Protein 3D0W (pdb70)

CATH classification: 1.10.760.20

Foldseek 3Di:
DPDDPVVVVVVVVVLVVLVVQQVVVQVVQVVVVHGDDSLVSVLVVLVVVDDDPDPVVVSNVQVVPDDPVRSSVVSVVSVCVSPDD/DDDDPVVVVVVVVVLVVLVVQLVVVQVVCVVVVHGDDSLVSVLVVLVVVDDDPDPVVVSVVVCVVDDPVRSSVVSVVSVVVSPDD/DDPVVVVVVVVVLVVLLVQQVVVQVVQVVVVHGDDSLVSQLVVLVVVPPDPDPVVVSVVQCVVDDPVRSSVVSVVVVVVSVDD/DDDPVVVVVVVVVLVVLVVQQVVVQVVQVVVVHGDDSLVSQLVVLVVVPDDPDPVVVSVVVCVVDDPVVSSVVSVVSVCVSVPD

Solvent-accessible surface area: 19466 Å² total

Sequence (337 aa):
GTIKEDILKDFEEFKGYLKKQVNRGKKLGLDDGKLVKSAAILGDYLAKHEEPQNGEELLQELWSVADEDEKEHLAQLLVKLVDKQGTIKEDILKDFEEFKGYLKKQVNRGKKLGLDDGKLVKSAAILGDYLAKHEEPQNGEELLQELWSVADEDEKEHLAQLLVKLVDKQIKEDILKDFEEFKGYLKKQVNRGKKLGLDDGKLVKSAAILGDYLAKHEEPQNGEELLQELWSVADEDEKEHLAQLLVKLVDKQTIKEDILKDFEEFKGYLKKQVNRGKKLGLDDGKLVKSAAILGDYLAKHEEPQNGEELLQELWSVADEDEKEHLAQLLVKLVDKQ

Radius of gyration: 25.04 Å; Cα contacts (8 Å, |Δi|>4): 317; chains: 4; bounding box: 60×40×91 Å

Organism: Bacillus subtilis (strain 168) (NCBI:txid224308)

Nearest PDB structures (foldseek):
  3d0w-assembly1_C  TM=9.989E-01  e=9.420E-12  Bacillus subtilis
  6hts-assembly1_L  TM=5.079E-01  e=2.199E+00  Homo sapiens
  3d0w-assembly1_C  TM=1.012E+00  e=3.242E-12  Bacillus subtilis
  3d0w-assembly1_C  TM=9.960E-01  e=1.953E-11  Bacillus subtilis
  6hts-assembly1_L  TM=5.107E-01  e=2.543E+00  Homo sapiens

Structure (mmCIF, N/CA/C/O backbone):
data_3D0W
#
_entry.id   3D0W
#
_cell.length_a   49.300
_cell.length_b   45.180
_cell.length_c   99.177
_cell.angle_alpha   90.00
_cell.angle_beta   98.27
_cell.angle_gamma   90.00
#
_symmetry.space_group_name_H-M   'P 1 21 1'
#
loop_
_entity.id
_entity.type
_entity.pdbx_description
1 polymer 'YflH protein'
2 water water
#
loop_
_atom_site.group_PDB
_atom_site.id
_atom_site.type_symbol
_atom_site.label_atom_id
_atom_site.label_alt_id
_atom_site.label_comp_id
_atom_site.label_asym_id
_atom_site.label_entity_id
_atom_site.label_seq_id
_atom_site.pdbx_PDB_ins_code
_atom_site.Cartn_x
_atom_site.Cartn_y
_atom_site.Cartn_z
_atom_site.occupancy
_atom_site.B_iso_or_equiv
_atom_site.auth_seq_id
_atom_site.auth_comp_id
_atom_site.auth_asym_id
_atom_site.auth_atom_id
_atom_site.pdbx_PDB_model_num
ATOM 1 N N . GLY A 1 19 ? 13.537 44.438 27.020 1.00 55.86 19 GLY A N 1
ATOM 2 C CA . GLY A 1 19 ? 13.564 44.581 25.535 1.00 55.17 19 GLY A CA 1
ATOM 3 C C . GLY A 1 19 ? 13.783 43.255 24.834 1.00 54.79 19 GLY A C 1
ATOM 4 O O . GLY A 1 19 ? 12.995 42.858 23.977 1.00 54.42 19 GLY A O 1
ATOM 5 N N . THR A 1 20 ? 14.857 42.564 25.202 1.00 54.15 20 THR A N 1
ATOM 6 C CA . THR A 1 20 ? 15.175 41.275 24.604 1.00 52.90 20 THR A CA 1
ATOM 7 C C . THR A 1 20 ? 14.127 40.207 24.932 1.00 51.20 20 THR A C 1
ATOM 8 O O . THR A 1 20 ? 13.804 39.373 24.085 1.00 51.12 20 THR A O 1
ATOM 12 N N . ILE A 1 21 ? 13.597 40.237 26.154 1.00 48.78 21 ILE A N 1
ATOM 13 C CA . ILE A 1 21 ? 12.595 39.259 26.580 1.00 46.70 21 ILE A CA 1
ATOM 14 C C . ILE A 1 21 ? 11.295 39.430 25.803 1.00 45.76 21 ILE A C 1
ATOM 15 O O . ILE A 1 21 ? 10.689 40.501 25.822 1.00 44.76 21 ILE A O 1
ATOM 20 N N . LYS A 1 22 ? 10.863 38.369 25.126 1.00 43.61 22 LYS A N 1
ATOM 21 C CA . LYS A 1 22 ? 9.634 38.430 24.348 1.00 43.66 22 LYS A CA 1
ATOM 22 C C . LYS A 1 22 ? 8.442 38.690 25.254 1.00 44.13 22 LYS A C 1
ATOM 23 O O . LYS A 1 22 ? 8.309 38.088 26.323 1.00 43.49 22 LYS A O 1
ATOM 29 N N . GLU A 1 23 ? 7.580 39.598 24.813 1.00 44.56 23 GLU A N 1
ATOM 30 C CA . GLU A 1 23 ? 6.400 39.999 25.566 1.00 45.62 23 GLU A CA 1
ATOM 31 C C . GLU A 1 23 ? 5.575 38.862 26.165 1.00 43.79 23 GLU A C 1
ATOM 32 O O . GLU A 1 23 ? 5.075 38.982 27.278 1.00 44.47 23 GLU A O 1
ATOM 38 N N . ASP A 1 24 ? 5.425 37.760 25.441 1.00 41.88 24 ASP A N 1
ATOM 39 C CA . ASP A 1 24 ? 4.644 36.646 25.959 1.00 41.43 24 ASP A CA 1
ATOM 40 C C . ASP A 1 24 ? 5.323 35.951 27.148 1.00 38.36 24 ASP A C 1
ATOM 41 O O . ASP A 1 24 ? 4.648 35.497 28.071 1.00 39.03 24 ASP A O 1
ATOM 46 N N . ILE A 1 25 ? 6.651 35.872 27.131 1.00 36.54 25 ILE A N 1
ATOM 47 C CA . ILE A 1 25 ? 7.373 35.231 28.231 1.00 35.03 25 ILE A CA 1
ATOM 48 C C . ILE A 1 25 ? 7.181 36.054 29.499 1.00 34.36 25 ILE A C 1
ATOM 49 O O . ILE A 1 25 ? 7.050 35.503 30.594 1.00 34.36 25 ILE A O 1
ATOM 54 N N . LEU A 1 26 ? 7.151 37.373 29.332 1.00 33.42 26 LEU A N 1
ATOM 55 C CA . LEU A 1 26 ? 6.950 38.300 30.438 1.00 33.97 26 LEU A CA 1
ATOM 56 C C . LEU A 1 26 ? 5.526 38.188 30.961 1.00 35.17 26 LEU A C 1
ATOM 57 O O . LEU A 1 26 ? 5.301 38.029 32.161 1.00 35.20 26 LEU A O 1
ATOM 62 N N . LYS A 1 27 ? 4.566 38.275 30.048 1.00 34.42 27 LYS A N 1
ATOM 63 C CA . LYS A 1 27 ? 3.161 38.197 30.413 1.00 36.65 27 LYS A CA 1
ATOM 64 C C . LYS A 1 27 ? 2.870 36.906 31.172 1.00 35.79 27 LYS A C 1
ATOM 65 O O . LYS A 1 27 ? 2.192 36.923 32.203 1.00 36.55 27 LYS A O 1
ATOM 71 N N . ASP A 1 28 ? 3.384 35.790 30.665 1.00 33.87 28 ASP A N 1
ATOM 72 C CA . ASP A 1 28 ? 3.179 34.506 31.321 1.00 31.31 28 ASP A CA 1
ATOM 73 C C . ASP A 1 28 ? 3.729 34.567 32.745 1.00 29.68 28 ASP A C 1
ATOM 74 O O . ASP A 1 28 ? 3.117 34.047 33.678 1.00 28.17 28 ASP A O 1
ATOM 79 N N . PHE A 1 29 ? 4.884 35.203 32.914 1.00 27.18 29 PHE A N 1
ATOM 80 C CA . PHE A 1 29 ? 5.463 35.310 34.248 1.00 25.58 29 PHE A CA 1
ATOM 81 C C . PHE A 1 29 ? 4.591 36.205 35.114 1.00 26.49 29 PHE A C 1
ATOM 82 O O . PHE A 1 29 ? 4.333 35.899 36.279 1.00 26.84 29 PHE A O 1
ATOM 90 N N . GLU A 1 30 ? 4.137 37.318 34.545 1.00 29.25 30 GLU A N 1
ATOM 91 C CA . GLU A 1 30 ? 3.293 38.246 35.283 1.00 31.58 30 GLU A CA 1
ATOM 92 C C . GLU A 1 30 ? 2.040 37.553 35.783 1.00 32.00 30 GLU A C 1
ATOM 93 O O . GLU A 1 30 ? 1.599 37.793 36.909 1.00 31.74 30 GLU A O 1
ATOM 99 N N . GLU A 1 31 ? 1.471 36.688 34.947 1.00 32.78 31 GLU A N 1
ATOM 100 C CA . GLU A 1 31 ? 0.269 35.955 35.322 1.00 33.71 31 GLU A CA 1
ATOM 101 C C . GLU A 1 31 ? 0.611 34.939 36.406 1.00 32.33 31 GLU A C 1
ATOM 102 O O . GLU A 1 31 ? -0.135 34.774 37.370 1.00 32.69 31 GLU A O 1
ATOM 108 N N . PHE A 1 32 ? 1.739 34.255 36.234 1.00 31.41 32 PHE A N 1
ATOM 109 C CA . PHE A 1 32 ? 2.200 33.262 37.201 1.00 29.90 32 PHE A CA 1
ATOM 110 C C . PHE A 1 32 ? 2.347 33.941 38.562 1.00 28.46 32 PHE A C 1
ATOM 111 O O . PHE A 1 32 ? 1.823 33.475 39.571 1.00 27.86 32 PHE A O 1
ATOM 119 N N . LYS A 1 33 ? 3.063 35.056 38.569 1.00 27.80 33 LYS A N 1
ATOM 120 C CA . LYS A 1 33 ? 3.285 35.826 39.784 1.00 27.36 33 LYS A CA 1
ATOM 121 C C . LYS A 1 33 ? 1.939 36.230 40.400 1.00 28.96 33 LYS A C 1
ATOM 122 O O . LYS A 1 33 ? 1.753 36.152 41.618 1.00 26.23 33 LYS A O 1
ATOM 128 N N . GLY A 1 34 ? 0.995 36.642 39.556 1.00 27.62 34 GLY A N 1
ATOM 129 C CA . GLY A 1 34 ? -0.315 37.035 40.050 1.00 28.39 34 GLY A CA 1
ATOM 130 C C . GLY A 1 34 ? -1.086 35.885 40.679 1.00 27.96 34 GLY A C 1
ATOM 131 O O . GLY A 1 34 ? -1.868 36.083 41.611 1.00 27.29 34 GLY A O 1
ATOM 132 N N . TYR A 1 35 ? -0.875 34.679 40.159 1.00 29.56 35 TYR A N 1
ATOM 133 C CA . TYR A 1 35 ? -1.538 33.490 40.682 1.00 29.23 35 TYR A CA 1
ATOM 134 C C . TYR A 1 35 ? -0.996 33.174 42.082 1.00 30.71 35 TYR A C 1
ATOM 135 O O . TYR A 1 35 ? -1.748 32.779 42.974 1.00 31.28 35 TYR A O 1
ATOM 144 N N . LEU A 1 36 ? 0.308 33.352 42.275 1.00 28.34 36 LEU A N 1
ATOM 145 C CA . LEU A 1 36 ? 0.912 33.095 43.579 1.00 27.67 36 LEU A CA 1
ATOM 146 C C . LEU A 1 36 ? 0.401 34.138 44.560 1.00 25.73 36 LEU A C 1
ATOM 147 O O . LEU A 1 36 ? 0.044 33.826 45.696 1.00 24.96 36 LEU A O 1
ATOM 152 N N . LYS A 1 37 ? 0.373 35.386 44.113 1.00 27.66 37 LYS A N 1
ATOM 153 C CA . LYS A 1 37 ? -0.115 36.466 44.950 1.00 29.38 37 LYS A CA 1
ATOM 154 C C . LYS A 1 37 ? -1.568 36.164 45.346 1.00 30.02 37 LYS A C 1
ATOM 155 O O . LYS A 1 37 ? -1.994 36.502 46.449 1.00 30.38 37 LYS A O 1
ATOM 161 N N . LYS A 1 38 ? -2.318 35.508 44.456 1.00 30.76 38 LYS A N 1
ATOM 162 C CA . LYS A 1 38 ? -3.712 35.143 44.739 1.00 32.24 38 LYS A CA 1
ATOM 163 C C . LYS A 1 38 ? -3.755 34.118 45.860 1.00 31.13 38 LYS A C 1
ATOM 164 O O . LYS A 1 38 ? -4.587 34.209 46.770 1.00 28.77 38 LYS A O 1
ATOM 170 N N . GLN A 1 39 ? -2.859 33.135 45.775 1.00 29.16 39 GLN A N 1
ATOM 171 C CA . GLN A 1 39 ? -2.758 32.077 46.777 1.00 30.09 39 GLN A CA 1
ATOM 172 C C . GLN A 1 39 ? -2.515 32.691 48.148 1.00 29.24 39 GLN A C 1
ATOM 173 O O . GLN A 1 39 ? -3.164 32.325 49.126 1.00 29.60 39 GLN A O 1
ATOM 179 N N . VAL A 1 40 ? -1.549 33.607 48.205 1.00 27.84 40 VAL A N 1
ATOM 180 C CA . VAL A 1 40 ? -1.169 34.271 49.449 1.00 26.68 40 VAL A CA 1
ATOM 181 C C . VAL A 1 40 ? -2.303 35.085 50.064 1.00 26.25 40 VAL A C 1
ATOM 182 O O . VAL A 1 40 ? -2.650 34.886 51.224 1.00 22.45 40 VAL A O 1
ATOM 186 N N . ASN A 1 41 ? -2.874 35.994 49.282 1.00 27.65 41 ASN A N 1
ATOM 187 C CA . ASN A 1 41 ? -3.963 36.840 49.763 1.00 31.23 41 ASN A CA 1
ATOM 188 C C . ASN A 1 41 ? -5.102 36.021 50.339 1.00 31.40 41 ASN A C 1
ATOM 189 O O . ASN A 1 41 ? -5.554 36.285 51.446 1.00 32.68 41 ASN A O 1
ATOM 194 N N . ARG A 1 42 ? -5.563 35.024 49.593 1.00 33.40 42 ARG A N 1
ATOM 195 C CA . ARG A 1 42 ? -6.643 34.176 50.080 1.00 35.00 42 ARG A CA 1
ATOM 196 C C . ARG A 1 42 ? -6.208 33.456 51.352 1.00 33.88 42 ARG A C 1
ATOM 197 O O . ARG A 1 42 ? -6.970 33.355 52.313 1.00 33.44 42 ARG A O 1
ATOM 205 N N . GLY A 1 43 ? -4.976 32.957 51.353 1.00 32.54 43 GLY A N 1
ATOM 206 C CA . GLY A 1 43 ? -4.472 32.255 52.517 1.00 28.01 43 GLY A CA 1
ATOM 207 C C . GLY A 1 43 ? -4.459 33.157 53.736 1.00 28.01 43 GLY A C 1
ATOM 208 O O . GLY A 1 43 ? -4.899 32.769 54.816 1.00 27.47 43 GLY A O 1
ATOM 209 N N . LYS A 1 44 ? -3.957 34.373 53.566 1.00 27.18 44 LYS A N 1
ATOM 210 C CA . LYS A 1 44 ? -3.899 35.308 54.674 1.00 27.22 44 LYS A CA 1
ATOM 211 C C . LYS A 1 44 ? -5.304 35.688 55.127 1.00 27.68 44 LYS A C 1
ATOM 212 O O . LYS A 1 44 ? -5.547 35.854 56.328 1.00 26.93 44 LYS A O 1
ATOM 218 N N . LYS A 1 45 ? -6.221 35.810 54.165 1.00 28.70 45 LYS A N 1
ATOM 219 C CA . LYS A 1 45 ? -7.615 36.158 54.451 1.00 32.18 45 LYS A CA 1
ATOM 220 C C . LYS A 1 45 ? -8.283 35.110 55.332 1.00 31.57 45 LYS A C 1
ATOM 221 O O . LYS A 1 45 ? -9.001 35.445 56.270 1.00 32.05 45 LYS A O 1
ATOM 227 N N . LEU A 1 46 ? -8.055 33.840 55.015 1.00 33.64 46 LEU A N 1
ATOM 228 C CA . LEU A 1 46 ? -8.640 32.751 55.789 1.00 34.37 46 LEU A CA 1
ATOM 229 C C . LEU A 1 46 ? -8.118 32.724 57.216 1.00 34.59 46 LEU A C 1
ATOM 230 O O . LEU A 1 46 ? -8.871 32.460 58.154 1.00 34.03 46 LEU A O 1
ATOM 235 N N . GLY A 1 47 ? -6.826 32.990 57.381 1.00 33.29 47 GLY A N 1
ATOM 236 C CA . GLY A 1 47 ? -6.248 33.000 58.712 1.00 32.84 47 GLY A CA 1
ATOM 237 C C . GLY A 1 47 ? -6.741 34.189 59.518 1.00 34.29 47 GLY A C 1
ATOM 238 O O . GLY A 1 47 ? -7.087 34.062 60.695 1.00 32.83 47 GLY A O 1
ATOM 239 N N . LEU A 1 48 ? -6.776 35.354 58.881 1.00 35.13 48 LEU A N 1
ATOM 240 C CA . LEU A 1 48 ? -7.228 36.570 59.544 1.00 37.62 48 LEU A CA 1
ATOM 241 C C . LEU A 1 48 ? -8.638 36.368 60.104 1.00 38.90 48 LEU A C 1
ATOM 242 O O . LEU A 1 48 ? -8.910 36.707 61.256 1.00 39.31 48 LEU A O 1
ATOM 247 N N . ASP A 1 49 ? -9.529 35.804 59.295 1.00 40.30 49 ASP A N 1
ATOM 248 C CA . ASP A 1 49 ? -10.895 35.565 59.746 1.00 42.88 49 ASP A CA 1
ATOM 249 C C . ASP A 1 49 ? -10.933 34.686 60.990 1.00 42.87 49 ASP A C 1
ATOM 250 O O . ASP A 1 49 ? -11.928 34.668 61.709 1.00 42.58 49 ASP A O 1
ATOM 255 N N . ASP A 1 50 ? -9.851 33.954 61.240 1.00 42.45 50 ASP A N 1
ATOM 256 C CA . ASP A 1 50 ? -9.780 33.098 62.417 1.00 42.49 50 ASP A CA 1
ATOM 257 C C . ASP A 1 50 ? -8.844 33.673 63.472 1.00 41.46 50 ASP A C 1
ATOM 258 O O . ASP A 1 50 ? -8.356 32.953 64.341 1.00 42.00 50 ASP A O 1
ATOM 263 N N . GLY A 1 51 ? -8.598 34.977 63.389 1.00 40.75 51 GLY A N 1
ATOM 264 C CA . GLY A 1 51 ? -7.733 35.635 64.350 1.00 38.58 51 GLY A CA 1
ATOM 265 C C . GLY A 1 51 ? -6.327 35.070 64.385 1.00 38.51 51 GLY A C 1
ATOM 266 O O . GLY A 1 51 ? -5.706 34.983 65.445 1.00 38.04 51 GLY A O 1
ATOM 267 N N . LYS A 1 52 ? -5.817 34.680 63.223 1.00 37.15 52 LYS A N 1
ATOM 268 C CA . LYS A 1 52 ? -4.475 34.130 63.143 1.00 36.84 52 LYS A CA 1
ATOM 269 C C . LYS A 1 52 ? -3.665 34.785 62.034 1.00 36.14 52 LYS A C 1
ATOM 270 O O . LYS A 1 52 ? -4.208 35.188 61.004 1.00 36.00 52 LYS A O 1
ATOM 276 N N . LEU A 1 53 ? -2.363 34.905 62.268 1.00 33.72 53 LEU A N 1
ATOM 277 C CA . LEU A 1 53 ? -1.456 35.479 61.292 1.00 33.54 53 LEU A CA 1
ATOM 278 C C . LEU A 1 53 ? -0.778 34.315 60.590 1.00 33.08 53 LEU A C 1
ATOM 279 O O . LEU A 1 53 ? -0.156 33.473 61.236 1.00 31.45 53 LEU A O 1
ATOM 284 N N . VAL A 1 54 ? -0.915 34.264 59.272 1.00 31.51 54 VAL A N 1
ATOM 285 C CA . VAL A 1 54 ? -0.323 33.197 58.484 1.00 29.83 54 VAL A CA 1
ATOM 286 C C . VAL A 1 54 ? 0.799 33.759 57.621 1.00 28.35 54 VAL A C 1
ATOM 287 O O . VAL A 1 54 ? 0.632 34.788 56.965 1.00 29.35 54 VAL A O 1
ATOM 291 N N . LYS A 1 55 ? 1.944 33.088 57.633 1.00 27.35 55 LYS A N 1
ATOM 292 C CA . LYS A 1 55 ? 3.089 33.523 56.843 1.00 27.80 55 LYS A CA 1
ATOM 293 C C . LYS A 1 55 ? 2.943 33.150 55.374 1.00 24.45 55 LYS A C 1
ATOM 294 O O . LYS A 1 55 ? 2.423 32.086 55.037 1.00 25.70 55 LYS A O 1
ATOM 300 N N . SER A 1 56 ? 3.397 34.041 54.503 1.00 22.78 56 SER A N 1
ATOM 301 C CA . SER A 1 56 ? 3.334 33.814 53.067 1.00 22.77 56 SER A CA 1
ATOM 302 C C . SER A 1 56 ? 4.101 32.556 52.664 1.00 20.67 56 SER A C 1
ATOM 303 O O . SER A 1 56 ? 3.655 31.804 51.795 1.00 19.42 56 SER A O 1
ATOM 306 N N . ALA A 1 57 ? 5.251 32.328 53.299 1.00 21.12 57 ALA A N 1
ATOM 307 C CA . ALA A 1 57 ? 6.069 31.163 52.976 1.00 21.80 57 ALA A CA 1
ATOM 308 C C . ALA A 1 57 ? 5.344 29.864 53.316 1.00 19.50 57 ALA A C 1
ATOM 309 O O . ALA A 1 57 ? 5.492 28.866 52.616 1.00 19.28 57 ALA A O 1
ATOM 311 N N . ALA A 1 58 ? 4.552 29.883 54.383 1.00 19.31 58 ALA A N 1
ATOM 312 C CA . ALA A 1 58 ? 3.803 28.694 54.782 1.00 21.23 58 ALA A CA 1
ATOM 313 C C . ALA A 1 58 ? 2.733 28.408 53.733 1.00 21.58 58 ALA A C 1
ATOM 314 O O . ALA A 1 58 ? 2.530 27.264 53.330 1.00 20.07 58 ALA A O 1
ATOM 316 N N . ILE A 1 59 ? 2.062 29.463 53.279 1.00 23.61 59 ILE A N 1
ATOM 317 C CA . ILE A 1 59 ? 1.020 29.322 52.273 1.00 22.81 59 ILE A CA 1
ATOM 318 C C . ILE A 1 59 ? 1.581 28.825 50.940 1.00 21.96 59 ILE A C 1
ATOM 319 O O . ILE A 1 59 ? 1.018 27.917 50.325 1.00 22.18 59 ILE A O 1
ATOM 324 N N . LEU A 1 60 ? 2.691 29.403 50.491 1.00 20.57 60 LEU A N 1
ATOM 325 C CA . LEU A 1 60 ? 3.289 28.970 49.232 1.00 21.32 60 LEU A CA 1
ATOM 326 C C . LEU A 1 60 ? 3.817 27.537 49.356 1.00 20.27 60 LEU A C 1
ATOM 327 O O . LEU A 1 60 ? 3.787 26.775 48.392 1.00 19.93 60 LEU A O 1
ATOM 332 N N . GLY A 1 61 ? 4.291 27.177 50.548 1.00 21.43 61 GLY A N 1
ATOM 333 C CA . GLY A 1 61 ? 4.790 25.826 50.774 1.00 22.89 61 GLY A CA 1
ATOM 334 C C . GLY A 1 61 ? 3.654 24.824 50.640 1.00 23.33 61 GLY A C 1
ATOM 335 O O . GLY A 1 61 ? 3.798 23.787 49.978 1.00 20.40 61 GLY A O 1
ATOM 336 N N . ASP A 1 62 ? 2.521 25.132 51.271 1.00 23.21 62 ASP A N 1
ATOM 337 C CA . ASP A 1 62 ? 1.350 24.267 51.182 1.00 24.73 62 ASP A CA 1
ATOM 338 C C . ASP A 1 62 ? 0.922 24.155 49.719 1.00 23.42 62 ASP A C 1
ATOM 339 O O . ASP A 1 62 ? 0.512 23.088 49.260 1.00 26.81 62 ASP A O 1
ATOM 344 N N . TYR A 1 63 ? 1.021 25.261 48.988 1.00 23.76 63 TYR A N 1
ATOM 345 C CA . TYR A 1 63 ? 0.660 25.285 47.570 1.00 22.06 63 TYR A CA 1
ATOM 346 C C . TYR A 1 63 ? 1.515 24.287 46.781 1.00 22.53 63 TYR A C 1
ATOM 347 O O . TYR A 1 63 ? 0.991 23.443 46.041 1.00 20.11 63 TYR A O 1
ATOM 356 N N . LEU A 1 64 ? 2.832 24.381 46.941 1.00 20.57 64 LEU A N 1
ATOM 357 C CA . LEU A 1 64 ? 3.723 23.470 46.242 1.00 20.37 64 LEU A CA 1
ATOM 358 C C . LEU A 1 64 ? 3.507 22.034 46.717 1.00 19.92 64 LEU A C 1
ATOM 359 O O . LEU A 1 64 ? 3.662 21.093 45.943 1.00 20.08 64 LEU A O 1
ATOM 364 N N . ALA A 1 65 ? 3.122 21.865 47.980 1.00 21.82 65 ALA A N 1
ATOM 365 C CA . ALA A 1 65 ? 2.893 20.528 48.526 1.00 26.28 65 ALA A CA 1
ATOM 366 C C . ALA A 1 65 ? 1.694 19.832 47.874 1.00 28.71 65 ALA A C 1
ATOM 367 O O . ALA A 1 65 ? 1.544 18.619 47.983 1.00 28.40 65 ALA A O 1
ATOM 369 N N . LYS A 1 66 ? 0.850 20.602 47.192 1.00 29.20 66 LYS A N 1
ATOM 370 C CA . LYS A 1 66 ? -0.327 20.050 46.524 1.00 30.30 66 LYS A CA 1
ATOM 371 C C . LYS A 1 66 ? 0.042 19.266 45.271 1.00 30.69 66 LYS A C 1
ATOM 372 O O . LYS A 1 66 ? -0.715 18.400 44.823 1.00 29.10 66 LYS A O 1
ATOM 378 N N . HIS A 1 67 ? 1.208 19.574 44.710 1.00 28.95 67 HIS A N 1
ATOM 379 C CA . HIS A 1 67 ? 1.673 18.917 43.499 1.00 30.39 67 HIS A CA 1
ATOM 380 C C . HIS A 1 67 ? 0.671 19.099 42.357 1.00 30.41 67 HIS A C 1
ATOM 381 O O . HIS A 1 67 ? 0.332 18.153 41.655 1.00 29.39 67 HIS A O 1
ATOM 388 N N . GLU A 1 68 ? 0.197 20.327 42.181 1.00 30.15 68 GLU A N 1
ATOM 389 C CA . GLU A 1 68 ? -0.742 20.637 41.109 1.00 29.70 68 GLU A CA 1
ATOM 390 C C . GLU A 1 68 ? -0.049 20.489 39.759 1.00 29.77 68 GLU A C 1
ATOM 391 O O . GLU A 1 68 ? 1.154 20.759 39.628 1.00 28.38 68 GLU A O 1
ATOM 397 N N . GLU A 1 69 ? -0.805 20.059 38.751 1.00 26.66 69 GLU A N 1
ATOM 398 C CA . GLU A 1 69 ? -0.251 19.879 37.413 1.00 26.69 69 GLU A CA 1
ATOM 399 C C . GLU A 1 69 ? 0.283 21.201 36.867 1.00 24.27 69 GLU A C 1
ATOM 400 O O . GLU A 1 69 ? -0.450 22.190 36.792 1.00 24.30 69 GLU A O 1
ATOM 406 N N . PRO A 1 70 ? 1.570 21.238 36.476 1.00 23.71 70 PRO A N 1
ATOM 407 C CA . PRO A 1 70 ? 2.175 22.463 35.937 1.00 24.33 70 PRO A CA 1
ATOM 408 C C . PRO A 1 70 ? 1.490 22.930 34.651 1.00 23.88 70 PRO A C 1
ATOM 409 O O . PRO A 1 70 ? 1.242 22.136 33.748 1.00 23.86 70 PRO A O 1
ATOM 413 N N . GLN A 1 71 ? 1.199 24.223 34.568 1.00 25.55 71 GLN A N 1
ATOM 414 C CA . GLN A 1 71 ? 0.536 24.778 33.395 1.00 25.83 71 GLN A CA 1
ATOM 415 C C . GLN A 1 71 ? 1.468 25.646 32.564 1.00 26.19 71 GLN A C 1
ATOM 416 O O . GLN A 1 71 ? 1.080 26.163 31.505 1.00 24.67 71 GLN A O 1
ATOM 422 N N . ASN A 1 72 ? 2.696 25.815 33.049 1.00 23.60 72 ASN A N 1
ATOM 423 C CA . ASN A 1 72 ? 3.689 26.614 32.348 1.00 21.51 72 ASN A CA 1
ATOM 424 C C . ASN A 1 72 ? 5.096 26.285 32.853 1.00 21.07 72 ASN A C 1
ATOM 425 O O . ASN A 1 72 ? 5.249 25.570 33.846 1.00 18.65 72 ASN A O 1
ATOM 430 N N . GLY A 1 73 ? 6.106 26.797 32.153 1.00 19.31 73 GLY A N 1
ATOM 431 C CA . GLY A 1 73 ? 7.494 26.554 32.523 1.00 20.13 73 GLY A CA 1
ATOM 432 C C . GLY A 1 73 ? 7.833 26.947 33.950 1.00 19.61 73 GLY A C 1
ATOM 433 O O . GLY A 1 73 ? 8.649 26.291 34.599 1.00 20.13 73 GLY A O 1
ATOM 434 N N . GLU A 1 74 ? 7.220 28.023 34.434 1.00 18.52 74 GLU A N 1
ATOM 435 C CA . GLU A 1 74 ? 7.459 28.488 35.790 1.00 20.50 74 GLU A CA 1
ATOM 436 C C . GLU A 1 74 ? 7.073 27.394 36.784 1.00 19.33 74 GLU A C 1
ATOM 437 O O . GLU A 1 74 ? 7.860 27.005 37.659 1.00 19.48 74 GLU A O 1
ATOM 443 N N . GLU A 1 75 ? 5.857 26.887 36.630 1.00 17.41 75 GLU A N 1
ATOM 444 C CA . GLU A 1 75 ? 5.343 25.859 37.523 1.00 19.36 75 GLU A CA 1
ATOM 445 C C . GLU A 1 75 ? 6.077 24.535 37.399 1.00 17.29 75 GLU A C 1
ATOM 446 O O . GLU A 1 75 ? 6.245 23.811 38.386 1.00 15.23 75 GLU A O 1
ATOM 460 N N . LEU A 1 77 ? 9.301 24.149 36.557 1.00 17.93 77 LEU A N 1
ATOM 461 C CA . LEU A 1 77 ? 10.579 24.278 37.260 1.00 17.01 77 LEU A CA 1
ATOM 462 C C . LEU A 1 77 ? 10.365 24.219 38.777 1.00 16.48 77 LEU A C 1
ATOM 463 O O . LEU A 1 77 ? 11.094 23.522 39.483 1.00 17.43 77 LEU A O 1
ATOM 468 N N . LEU A 1 78 ? 9.363 24.936 39.286 1.00 16.99 78 LEU A N 1
ATOM 469 C CA . LEU A 1 78 ? 9.109 24.934 40.720 1.00 18.41 78 LEU A CA 1
ATOM 470 C C . LEU A 1 78 ? 8.848 23.549 41.277 1.00 20.64 78 LEU A C 1
ATOM 471 O O . LEU A 1 78 ? 9.395 23.184 42.322 1.00 20.98 78 LEU A O 1
ATOM 476 N N . GLN A 1 79 ? 8.005 22.783 40.596 1.00 19.72 79 GLN A N 1
ATOM 477 C CA . GLN A 1 79 ? 7.687 21.440 41.072 1.00 23.79 79 GLN A CA 1
ATOM 478 C C . GLN A 1 79 ? 8.899 20.516 41.019 1.00 20.30 79 GLN A C 1
ATOM 479 O O . GLN A 1 79 ? 9.085 19.691 41.908 1.00 21.19 79 GLN A O 1
ATOM 485 N N . GLU A 1 80 ? 9.709 20.645 39.976 1.00 19.83 80 GLU A N 1
ATOM 486 C CA . GLU A 1 80 ? 10.906 19.817 39.842 1.00 20.63 80 GLU A CA 1
ATOM 487 C C . GLU A 1 80 ? 11.919 20.167 40.943 1.00 20.45 80 GLU A C 1
ATOM 488 O O . GLU A 1 80 ? 12.577 19.285 41.491 1.00 21.34 80 GLU A O 1
ATOM 494 N N . LEU A 1 81 ? 12.035 21.452 41.266 1.00 16.24 81 LEU A N 1
ATOM 495 C CA . LEU A 1 81 ? 12.940 21.890 42.329 1.00 15.67 81 LEU A CA 1
ATOM 496 C C . LEU A 1 81 ? 12.440 21.346 43.658 1.00 17.39 81 LEU A C 1
ATOM 497 O O . LEU A 1 81 ? 13.213 20.848 44.468 1.00 16.65 81 LEU A O 1
ATOM 502 N N . TRP A 1 82 ? 11.130 21.433 43.871 1.00 16.82 82 TRP A N 1
ATOM 503 C CA . TRP A 1 82 ? 10.513 20.974 45.105 1.00 17.06 82 TRP A CA 1
ATOM 504 C C . TRP A 1 82 ? 10.732 19.478 45.304 1.00 17.08 82 TRP A C 1
ATOM 505 O O . TRP A 1 82 ? 10.928 19.015 46.430 1.00 16.97 82 TRP A O 1
ATOM 516 N N . SER A 1 83 ? 10.686 18.728 44.207 1.00 17.17 83 SER A N 1
ATOM 517 C CA . SER A 1 83 ? 10.840 17.279 44.274 1.00 21.35 83 SER A CA 1
ATOM 518 C C . SER A 1 83 ? 12.237 16.807 44.693 1.00 20.61 83 SER A C 1
ATOM 519 O O . SER A 1 83 ? 12.393 15.672 45.135 1.00 22.23 83 SER A O 1
ATOM 522 N N . VAL A 1 84 ? 13.251 17.659 44.558 1.00 20.33 84 VAL A N 1
ATOM 523 C CA . VAL A 1 84 ? 14.602 17.257 44.946 1.00 16.10 84 VAL A CA 1
ATOM 524 C C . VAL A 1 84 ? 15.099 18.002 46.180 1.00 16.80 84 VAL A C 1
ATOM 525 O O . VAL A 1 84 ? 16.244 17.820 46.601 1.00 15.68 84 VAL A O 1
ATOM 529 N N . ALA A 1 85 ? 14.232 18.822 46.771 1.00 14.52 85 ALA A N 1
ATOM 530 C CA . ALA A 1 85 ? 14.597 19.613 47.950 1.00 17.92 85 ALA A CA 1
ATOM 531 C C . ALA A 1 85 ? 14.429 18.900 49.286 1.00 15.17 85 ALA A C 1
ATOM 532 O O . ALA A 1 85 ? 13.461 18.165 49.478 1.00 18.48 85 ALA A O 1
ATOM 534 N N . ASP A 1 86 ? 15.369 19.114 50.211 1.00 15.16 86 ASP A N 1
ATOM 535 C CA . ASP A 1 86 ? 15.233 18.526 51.537 1.00 17.35 86 ASP A CA 1
ATOM 536 C C . ASP A 1 86 ? 14.403 19.530 52.340 1.00 19.27 86 ASP A C 1
ATOM 537 O O . ASP A 1 86 ? 14.069 20.602 51.824 1.00 18.60 86 ASP A O 1
ATOM 542 N N . GLU A 1 87 ? 14.074 19.208 53.588 1.00 19.21 87 GLU A N 1
ATOM 543 C CA . GLU A 1 87 ? 13.226 20.088 54.392 1.00 22.37 87 GLU A CA 1
ATOM 544 C C . GLU A 1 87 ? 13.686 21.539 54.507 1.00 22.51 87 GLU A C 1
ATOM 545 O O . GLU A 1 87 ? 12.861 22.459 54.423 1.00 22.61 87 GLU A O 1
ATOM 551 N N . ASP A 1 88 ? 14.985 21.753 54.702 1.00 20.40 88 ASP A N 1
ATOM 552 C CA . ASP A 1 88 ? 15.512 23.113 54.807 1.00 23.31 88 ASP A CA 1
ATOM 553 C C . ASP A 1 88 ? 15.407 23.842 53.473 1.00 21.68 88 ASP A C 1
ATOM 554 O O . ASP A 1 88 ? 15.030 25.012 53.428 1.00 21.74 88 ASP A O 1
ATOM 559 N N . GLU A 1 89 ? 15.754 23.154 52.389 1.00 18.09 89 GLU A N 1
ATOM 560 C CA . GLU A 1 89 ? 15.706 23.758 51.062 1.00 18.19 89 GLU A CA 1
ATOM 561 C C . GLU A 1 89 ? 14.288 24.152 50.655 1.00 19.05 89 GLU A C 1
ATOM 562 O O . GLU A 1 89 ? 14.098 25.119 49.916 1.00 17.84 89 GLU A O 1
ATOM 568 N N . LYS A 1 90 ? 13.298 23.402 51.130 1.00 15.65 90 LYS A N 1
ATOM 569 C CA . LYS A 1 90 ? 11.906 23.702 50.825 1.00 17.67 90 LYS A CA 1
ATOM 570 C C . LYS A 1 90 ? 11.490 24.989 51.535 1.00 18.49 90 LYS A C 1
ATOM 571 O O . LYS A 1 90 ? 10.812 25.833 50.952 1.00 19.06 90 LYS A O 1
ATOM 577 N N . GLU A 1 91 ? 11.899 25.138 52.793 1.00 19.30 91 GLU A N 1
ATOM 578 C CA . GLU A 1 91 ? 11.573 26.335 53.550 1.00 22.75 91 GLU A CA 1
ATOM 579 C C . GLU A 1 91 ? 12.239 27.547 52.909 1.00 22.88 91 GLU A C 1
ATOM 580 O O . GLU A 1 91 ? 11.614 28.596 52.767 1.00 21.09 91 GLU A O 1
ATOM 586 N N . HIS A 1 92 ? 13.505 27.402 52.517 1.00 21.95 92 HIS A N 1
ATOM 587 C CA . HIS A 1 92 ? 14.233 28.501 51.894 1.00 23.42 92 HIS A CA 1
ATOM 588 C C . HIS A 1 92 ? 13.713 28.882 50.506 1.00 23.06 92 HIS A C 1
ATOM 589 O O . HIS A 1 92 ? 13.668 30.068 50.165 1.00 19.74 92 HIS A O 1
ATOM 596 N N . LEU A 1 93 ? 13.318 27.893 49.707 1.00 19.38 93 LEU A N 1
ATOM 597 C CA . LEU A 1 93 ? 12.792 28.182 48.376 1.00 18.62 93 LEU A CA 1
ATOM 598 C C . LEU A 1 93 ? 11.441 28.899 48.484 1.00 19.50 93 LEU A C 1
ATOM 599 O O . LEU A 1 93 ? 11.116 29.762 47.657 1.00 19.61 93 LEU A O 1
ATOM 604 N N . ALA A 1 94 ? 10.652 28.527 49.489 1.00 18.21 94 ALA A N 1
ATOM 605 C CA . ALA A 1 94 ? 9.355 29.162 49.710 1.00 20.18 94 ALA A CA 1
ATOM 606 C C . ALA A 1 94 ? 9.585 30.617 50.119 1.00 20.30 94 ALA A C 1
ATOM 607 O O . ALA A 1 94 ? 8.834 31.512 49.722 1.00 19.98 94 ALA A O 1
ATOM 609 N N . GLN A 1 95 ? 10.627 30.844 50.916 1.00 20.77 95 GLN A N 1
ATOM 610 C CA . GLN A 1 95 ? 10.969 32.197 51.372 1.00 21.34 95 GLN A CA 1
ATOM 611 C C . GLN A 1 95 ? 11.388 33.054 50.180 1.00 20.39 95 GLN A C 1
ATOM 612 O O . GLN A 1 95 ? 10.978 34.217 50.055 1.00 21.33 95 GLN A O 1
ATOM 618 N N . LEU A 1 96 ? 12.197 32.476 49.294 1.00 16.80 96 LEU A N 1
ATOM 619 C CA . LEU A 1 96 ? 12.674 33.200 48.117 1.00 17.88 96 LEU A CA 1
ATOM 620 C C . LEU A 1 96 ? 11.506 33.532 47.192 1.00 18.85 96 LEU A C 1
ATOM 621 O O . LEU A 1 96 ? 11.444 34.620 46.607 1.00 16.39 96 LEU A O 1
ATOM 626 N N . LEU A 1 97 ? 10.581 32.588 47.065 1.00 19.12 97 LEU A N 1
ATOM 627 C CA . LEU A 1 97 ? 9.407 32.775 46.226 1.00 19.99 97 LEU A CA 1
ATOM 628 C C . LEU A 1 97 ? 8.527 33.910 46.760 1.00 20.90 97 LEU A C 1
ATOM 629 O O . LEU A 1 97 ? 7.869 34.601 45.987 1.00 21.14 97 LEU A O 1
ATOM 634 N N . VAL A 1 98 ? 8.489 34.088 48.078 1.00 19.72 98 VAL A N 1
ATOM 635 C CA . VAL A 1 98 ? 7.692 35.168 48.653 1.00 21.35 98 VAL A CA 1
ATOM 636 C C . VAL A 1 98 ? 8.315 36.508 48.241 1.00 21.30 98 VAL A C 1
ATOM 637 O O . VAL A 1 98 ? 7.604 37.462 47.922 1.00 19.82 98 VAL A O 1
ATOM 641 N N . LYS A 1 99 ? 9.645 36.570 48.252 1.00 21.72 99 LYS A N 1
ATOM 642 C CA . LYS A 1 99 ? 10.356 37.781 47.855 1.00 23.41 99 LYS A CA 1
ATOM 643 C C . LYS A 1 99 ? 10.097 38.051 46.368 1.00 22.37 99 LYS A C 1
ATOM 644 O O . LYS A 1 99 ? 9.978 39.201 45.945 1.00 23.88 99 LYS A O 1
ATOM 650 N N . LEU A 1 100 ? 10.013 36.987 45.574 1.00 22.42 100 LEU A N 1
ATOM 651 C CA . LEU A 1 100 ? 9.756 37.131 44.149 1.00 25.40 100 LEU A CA 1
ATOM 652 C C . LEU A 1 100 ? 8.340 37.665 43.933 1.00 27.96 100 LEU A C 1
ATOM 653 O O . LEU A 1 100 ? 8.125 38.576 43.128 1.00 26.67 100 LEU A O 1
ATOM 658 N N . VAL A 1 101 ? 7.379 37.119 44.668 1.00 27.84 101 VAL A N 1
ATOM 659 C CA . VAL A 1 101 ? 6.000 37.575 44.540 1.00 33.26 101 VAL A CA 1
ATOM 660 C C . VAL A 1 101 ? 5.858 39.057 44.915 1.00 36.00 101 VAL A C 1
ATOM 661 O O . VAL A 1 101 ? 5.194 39.822 44.208 1.00 37.32 101 VAL A O 1
ATOM 665 N N . ASP A 1 102 ? 6.500 39.460 46.010 1.00 37.81 102 ASP A N 1
ATOM 666 C CA . ASP A 1 102 ? 6.445 40.845 46.477 1.00 41.07 102 ASP A CA 1
ATOM 667 C C . ASP A 1 102 ? 7.466 41.777 45.818 1.00 42.31 102 ASP A C 1
ATOM 668 O O . ASP A 1 102 ? 7.832 42.806 46.387 1.00 43.66 102 ASP A O 1
ATOM 673 N N . LYS A 1 103 ? 7.917 41.427 44.621 1.00 43.26 103 LYS A N 1
ATOM 674 C CA . LYS A 1 103 ? 8.900 42.240 43.915 1.00 45.24 103 LYS A CA 1
ATOM 675 C C . LYS A 1 103 ? 8.257 43.429 43.204 1.00 47.75 103 LYS A C 1
ATOM 676 O O . LYS A 1 103 ? 7.104 43.360 42.782 1.00 47.64 103 LYS A O 1
ATOM 682 N N . GLN A 1 104 ? 9.030 44.506 43.076 1.00 50.96 104 GLN A N 1
ATOM 683 C CA . GLN A 1 104 ? 8.619 45.752 42.423 1.00 53.69 104 GLN A CA 1
ATOM 684 C C . GLN A 1 104 ? 7.202 46.217 42.747 1.00 54.04 104 GLN A C 1
ATOM 685 O O . GLN A 1 104 ? 7.079 47.189 43.520 1.00 53.90 104 GLN A O 1
ATOM 692 N N . GLY B 1 19 ? 22.535 21.921 -1.181 1.00 61.18 19 GLY B N 1
ATOM 693 C CA . GLY B 1 19 ? 22.368 20.571 -0.566 1.00 60.55 19 GLY B CA 1
ATOM 694 C C . GLY B 1 19 ? 22.031 20.645 0.911 1.00 60.25 19 GLY B C 1
ATOM 695 O O . GLY B 1 19 ? 20.983 20.155 1.340 1.00 60.44 19 GLY B O 1
ATOM 696 N N . THR B 1 20 ? 22.919 21.257 1.690 1.00 59.75 20 THR B N 1
ATOM 697 C CA . THR B 1 20 ? 22.717 21.397 3.130 1.00 58.53 20 THR B CA 1
ATOM 698 C C . THR B 1 20 ? 22.647 22.864 3.552 1.00 58.07 20 THR B C 1
ATOM 699 O O . THR B 1 20 ? 22.945 23.767 2.766 1.00 58.36 20 THR B O 1
ATOM 703 N N . ILE B 1 21 ? 22.249 23.087 4.801 1.00 56.13 21 ILE B N 1
ATOM 704 C CA . ILE B 1 21 ? 22.132 24.430 5.358 1.00 54.70 21 ILE B CA 1
ATOM 705 C C . ILE B 1 21 ? 22.949 24.492 6.642 1.00 53.60 21 ILE B C 1
ATOM 706 O O . ILE B 1 21 ? 22.983 23.529 7.408 1.00 52.80 21 ILE B O 1
ATOM 711 N N . LYS B 1 22 ? 23.601 25.626 6.874 1.00 53.00 22 LYS B N 1
ATOM 712 C CA . LYS B 1 22 ? 24.419 25.811 8.067 1.00 52.77 22 LYS B CA 1
ATOM 713 C C . LYS B 1 22 ? 23.680 25.466 9.356 1.00 52.18 22 LYS B C 1
ATOM 714 O O . LYS B 1 22 ? 22.454 25.566 9.434 1.00 51.77 22 LYS B O 1
ATOM 720 N N . GLU B 1 23 ? 24.446 25.065 10.366 1.00 51.70 23 GLU B N 1
ATOM 721 C CA . GLU B 1 23 ? 23.906 24.686 11.668 1.00 51.08 23 GLU B CA 1
ATOM 722 C C . GLU B 1 23 ? 23.201 25.845 12.375 1.00 49.03 23 GLU B C 1
ATOM 723 O O . GLU B 1 23 ? 22.107 25.676 12.913 1.00 48.83 23 GLU B O 1
ATOM 729 N N . ASP B 1 24 ? 23.829 27.017 12.379 1.00 46.92 24 ASP B N 1
ATOM 730 C CA . ASP B 1 24 ? 23.248 28.183 13.033 1.00 46.27 24 ASP B CA 1
ATOM 731 C C . ASP B 1 24 ? 21.988 28.684 12.328 1.00 43.87 24 ASP B C 1
ATOM 732 O O . ASP B 1 24 ? 21.122 29.295 12.952 1.00 42.76 24 ASP B O 1
ATOM 737 N N . ILE B 1 25 ? 21.891 28.421 11.029 1.00 41.89 25 ILE B N 1
ATOM 738 C CA . ILE B 1 25 ? 20.730 28.836 10.250 1.00 41.79 25 ILE B CA 1
ATOM 739 C C . ILE B 1 25 ? 19.542 27.954 10.631 1.00 40.41 25 ILE B C 1
ATOM 740 O O . ILE B 1 25 ? 18.457 28.452 10.916 1.00 38.23 25 ILE B O 1
ATOM 745 N N . LEU B 1 26 ? 19.759 26.642 10.638 1.00 40.46 26 LEU B N 1
ATOM 746 C CA . LEU B 1 26 ? 18.706 25.697 10.992 1.00 40.90 26 LEU B CA 1
ATOM 747 C C . LEU B 1 26 ? 18.250 25.932 12.429 1.00 40.93 26 LEU B C 1
ATOM 748 O O . LEU B 1 26 ? 17.051 26.019 12.703 1.00 39.91 26 LEU B O 1
ATOM 753 N N . LYS B 1 27 ? 19.210 26.043 13.344 1.00 40.61 27 LYS B N 1
ATOM 754 C CA . LYS B 1 27 ? 18.892 26.266 14.750 1.00 41.45 27 LYS B CA 1
ATOM 755 C C . LYS B 1 27 ? 18.011 27.493 14.935 1.00 40.15 27 LYS B C 1
ATOM 756 O O . LYS B 1 27 ? 16.993 27.431 15.621 1.00 38.79 27 LYS B O 1
ATOM 762 N N . ASP B 1 28 ? 18.405 28.604 14.321 1.00 40.22 28 ASP B N 1
ATOM 763 C CA . ASP B 1 28 ? 17.637 29.844 14.408 1.00 38.86 28 ASP B CA 1
ATOM 764 C C . ASP B 1 28 ? 16.229 29.667 13.846 1.00 37.19 28 ASP B C 1
ATOM 765 O O . ASP B 1 28 ? 15.257 30.166 14.415 1.00 35.37 28 ASP B O 1
ATOM 770 N N . PHE B 1 29 ? 16.112 28.957 12.727 1.00 35.87 29 PHE B N 1
ATOM 771 C CA . PHE B 1 29 ? 14.799 28.750 12.140 1.00 35.39 29 PHE B CA 1
ATOM 772 C C . PHE B 1 29 ? 13.918 27.923 13.060 1.00 35.50 29 PHE B C 1
ATOM 773 O O . PHE B 1 29 ? 12.734 28.220 13.224 1.00 33.15 29 PHE B O 1
ATOM 781 N N . GLU B 1 30 ? 14.495 26.880 13.653 1.00 37.03 30 GLU B N 1
ATOM 782 C CA . GLU B 1 30 ? 13.741 26.016 14.556 1.00 39.56 30 GLU B CA 1
ATOM 783 C C . GLU B 1 30 ? 13.209 26.808 15.739 1.00 39.62 30 GLU B C 1
ATOM 784 O O . GLU B 1 30 ? 12.046 26.666 16.120 1.00 39.65 30 GLU B O 1
ATOM 790 N N . GLU B 1 31 ? 14.061 27.644 16.320 1.00 39.52 31 GLU B N 1
ATOM 791 C CA . GLU B 1 31 ? 13.650 28.468 17.448 1.00 40.48 31 GLU B CA 1
ATOM 792 C C . GLU B 1 31 ? 12.488 29.347 17.001 1.00 39.84 31 GLU B C 1
ATOM 793 O O . GLU B 1 31 ? 11.486 29.491 17.708 1.00 39.71 31 GLU B O 1
ATOM 799 N N . PHE B 1 32 ? 12.639 29.938 15.819 1.00 37.34 32 PHE B N 1
ATOM 800 C CA . PHE B 1 32 ? 11.619 30.805 15.246 1.00 34.92 32 PHE B CA 1
ATOM 801 C C . PHE B 1 32 ? 10.302 30.045 15.109 1.00 33.76 32 PHE B C 1
ATOM 802 O O . PHE B 1 32 ? 9.260 30.497 15.591 1.00 34.63 32 PHE B O 1
ATOM 810 N N . LYS B 1 33 ? 10.355 28.887 14.457 1.00 33.72 33 LYS B N 1
ATOM 811 C CA . LYS B 1 33 ? 9.157 28.079 14.256 1.00 35.51 33 LYS B CA 1
ATOM 812 C C . LYS B 1 33 ? 8.535 27.667 15.582 1.00 35.98 33 LYS B C 1
ATOM 813 O O . LYS B 1 33 ? 7.314 27.691 15.736 1.00 35.12 33 LYS B O 1
ATOM 819 N N . GLY B 1 34 ? 9.378 27.289 16.539 1.00 35.40 34 GLY B N 1
ATOM 820 C CA . GLY B 1 34 ? 8.880 26.869 17.837 1.00 36.46 34 GLY B CA 1
ATOM 821 C C . GLY B 1 34 ? 8.147 27.969 18.580 1.00 36.01 34 GLY B C 1
ATOM 822 O O . GLY B 1 34 ? 7.118 27.723 19.208 1.00 34.65 34 GLY B O 1
ATOM 823 N N . TYR B 1 35 ? 8.673 29.188 18.509 1.00 35.68 35 TYR B N 1
ATOM 824 C CA . TYR B 1 35 ? 8.052 30.319 19.186 1.00 36.52 35 TYR B CA 1
ATOM 825 C C . TYR B 1 35 ? 6.690 30.668 18.588 1.00 37.07 35 TYR B C 1
ATOM 826 O O . TYR B 1 35 ? 5.799 31.150 19.290 1.00 37.78 35 TYR B O 1
ATOM 835 N N . LEU B 1 36 ? 6.528 30.433 17.290 1.00 35.62 36 LEU B N 1
ATOM 836 C CA . LEU B 1 36 ? 5.257 30.725 16.633 1.00 34.03 36 LEU B CA 1
ATOM 837 C C . LEU B 1 36 ? 4.197 29.711 17.054 1.00 33.30 36 LEU B C 1
ATOM 838 O O . LEU B 1 36 ? 3.049 30.068 17.322 1.00 34.00 36 LEU B O 1
ATOM 843 N N . LYS B 1 37 ? 4.591 28.445 17.115 1.00 33.59 37 LYS B N 1
ATOM 844 C CA . LYS B 1 37 ? 3.677 27.380 17.501 1.00 36.46 37 LYS B CA 1
ATOM 845 C C . LYS B 1 37 ? 3.168 27.587 18.922 1.00 37.04 37 LYS B C 1
ATOM 846 O O . LYS B 1 37 ? 2.022 27.260 19.232 1.00 36.60 37 LYS B O 1
ATOM 852 N N . LYS B 1 38 ? 4.018 28.133 19.786 1.00 36.85 38 LYS B N 1
ATOM 853 C CA . LYS B 1 38 ? 3.607 28.389 21.155 1.00 39.85 38 LYS B CA 1
ATOM 854 C C . LYS B 1 38 ? 2.610 29.543 21.159 1.00 40.28 38 LYS B C 1
ATOM 855 O O . LYS B 1 38 ? 1.718 29.602 22.008 1.00 39.41 38 LYS B O 1
ATOM 861 N N . GLN B 1 39 ? 2.752 30.454 20.198 1.00 39.75 39 GLN B N 1
ATOM 862 C CA . GLN B 1 39 ? 1.835 31.585 20.088 1.00 40.31 39 GLN B CA 1
ATOM 863 C C . GLN B 1 39 ? 0.465 31.064 19.678 1.00 39.60 39 GLN B C 1
ATOM 864 O O . GLN B 1 39 ? -0.562 31.544 20.157 1.00 39.72 39 GLN B O 1
ATOM 870 N N . VAL B 1 40 ? 0.452 30.082 18.783 1.00 39.16 40 VAL B N 1
ATOM 871 C CA . VAL B 1 40 ? -0.809 29.502 18.333 1.00 38.99 40 VAL B CA 1
ATOM 872 C C . VAL B 1 40 ? -1.429 28.747 19.505 1.00 38.73 40 VAL B C 1
ATOM 873 O O . VAL B 1 40 ? -2.634 28.822 19.731 1.00 37.60 40 VAL B O 1
ATOM 877 N N . ASN B 1 41 ? -0.593 28.026 20.247 1.00 39.27 41 ASN B N 1
ATOM 878 C CA . ASN B 1 41 ? -1.052 27.281 21.416 1.00 42.34 41 ASN B CA 1
ATOM 879 C C . ASN B 1 41 ? -1.787 28.240 22.352 1.00 42.81 41 ASN B C 1
ATOM 880 O O . ASN B 1 41 ? -2.927 27.993 22.737 1.00 44.32 41 ASN B O 1
ATOM 885 N N . ARG B 1 42 ? -1.120 29.336 22.704 1.00 44.64 42 ARG B N 1
ATOM 886 C CA . ARG B 1 42 ? -1.682 30.360 23.583 1.00 45.08 42 ARG B CA 1
ATOM 887 C C . ARG B 1 42 ? -3.083 30.792 23.153 1.00 43.72 42 ARG B C 1
ATOM 888 O O . ARG B 1 42 ? -4.030 30.7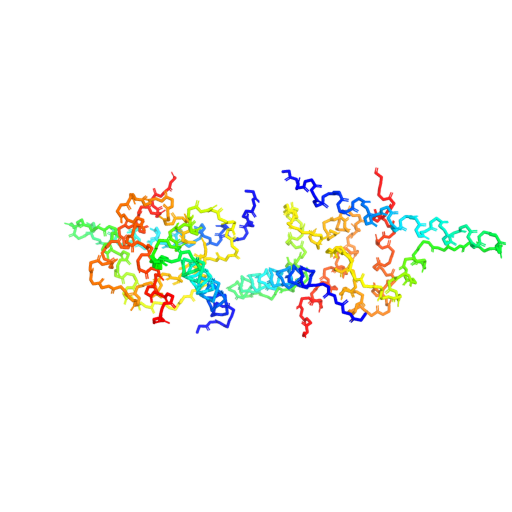41 23.936 1.00 42.95 42 ARG B O 1
ATOM 896 N N . GLY B 1 43 ? -3.198 31.231 21.904 1.00 41.09 43 GLY B N 1
ATOM 897 C CA . GLY B 1 43 ? -4.475 31.686 21.389 1.00 39.60 43 GLY B CA 1
ATOM 898 C C . GLY B 1 43 ? -5.557 30.627 21.353 1.00 39.31 43 GLY B C 1
ATOM 899 O O . GLY B 1 43 ? -6.716 30.919 21.642 1.00 37.83 43 GLY B O 1
ATOM 900 N N . LYS B 1 44 ? -5.184 29.401 20.994 1.00 38.60 44 LYS B N 1
ATOM 901 C CA . LYS B 1 44 ? -6.137 28.293 20.921 1.00 39.47 44 LYS B CA 1
ATOM 902 C C . LYS B 1 44 ? -6.803 27.991 22.262 1.00 41.18 44 LYS B C 1
ATOM 903 O O . LYS B 1 44 ? -8.016 27.773 22.326 1.00 40.10 44 LYS B O 1
ATOM 909 N N . LYS B 1 45 ? -6.005 27.959 23.325 1.00 42.75 45 LYS B N 1
ATOM 910 C CA . LYS B 1 45 ? -6.531 27.684 24.656 1.00 45.84 45 LYS B CA 1
ATOM 911 C C . LYS B 1 45 ? -7.464 28.798 25.111 1.00 45.56 45 LYS B C 1
ATOM 912 O O . LYS B 1 45 ? -8.567 28.536 25.594 1.00 45.80 45 LYS B O 1
ATOM 918 N N . LEU B 1 46 ? -7.016 30.039 24.948 1.00 44.66 46 LEU B N 1
ATOM 919 C CA . LEU B 1 46 ? -7.815 31.194 25.331 1.00 44.09 46 LEU B CA 1
ATOM 920 C C . LEU B 1 46 ? -9.199 31.047 24.706 1.00 43.47 46 LEU B C 1
ATOM 921 O O . LEU B 1 46 ? -10.218 31.161 25.389 1.00 42.46 46 LEU B O 1
ATOM 926 N N . GLY B 1 47 ? -9.227 30.789 23.402 1.00 41.27 47 GLY B N 1
ATOM 927 C CA . GLY B 1 47 ? -10.491 30.614 22.718 1.00 40.82 47 GLY B CA 1
ATOM 928 C C . GLY B 1 47 ? -11.245 29.446 23.326 1.00 41.53 47 GLY B C 1
ATOM 929 O O . GLY B 1 47 ? -12.461 29.508 23.512 1.00 41.19 47 GLY B O 1
ATOM 930 N N . LEU B 1 48 ? -10.512 28.383 23.644 1.00 40.92 48 LEU B N 1
ATOM 931 C CA . LEU B 1 48 ? -11.092 27.183 24.240 1.00 40.90 48 LEU B CA 1
ATOM 932 C C . LEU B 1 48 ? -11.779 27.478 25.571 1.00 41.19 48 LEU B C 1
ATOM 933 O O . LEU B 1 48 ? -12.889 27.005 25.823 1.00 41.51 48 LEU B O 1
ATOM 938 N N . ASP B 1 49 ? -11.121 28.253 26.426 1.00 41.54 49 ASP B N 1
ATOM 939 C CA . ASP B 1 49 ? -11.703 28.592 27.719 1.00 44.49 49 ASP B CA 1
ATOM 940 C C . ASP B 1 49 ? -12.954 29.456 27.578 1.00 44.94 49 ASP B C 1
ATOM 941 O O . ASP B 1 49 ? -13.900 29.323 28.355 1.00 44.95 49 ASP B O 1
ATOM 946 N N . ASP B 1 50 ? -12.962 30.338 26.585 1.00 45.58 50 ASP B N 1
ATOM 947 C CA . ASP B 1 50 ? -14.110 31.209 26.361 1.00 47.87 50 ASP B CA 1
ATOM 948 C C . ASP B 1 50 ? -15.175 30.494 25.539 1.00 48.33 50 ASP B C 1
ATOM 949 O O . ASP B 1 50 ? -16.169 31.099 25.139 1.00 48.67 50 ASP B O 1
ATOM 954 N N . GLY B 1 51 ? -14.959 29.205 25.290 1.00 48.03 51 GLY B N 1
ATOM 955 C CA . GLY B 1 51 ? -15.907 28.431 24.510 1.00 47.82 51 GLY B CA 1
ATOM 956 C C . GLY B 1 51 ? -16.023 28.942 23.087 1.00 48.39 51 GLY B C 1
ATOM 957 O O . GLY B 1 51 ? -17.117 29.012 22.524 1.00 48.46 51 GLY B O 1
ATOM 958 N N . LYS B 1 52 ? -14.887 29.299 22.498 1.00 47.78 52 LYS B N 1
ATOM 959 C CA . LYS B 1 52 ? -14.872 29.813 21.138 1.00 47.59 52 LYS B CA 1
ATOM 960 C C . LYS B 1 52 ? -13.761 29.189 20.303 1.00 46.79 52 LYS B C 1
ATOM 961 O O . LYS B 1 52 ? -12.712 28.807 20.823 1.00 45.47 52 LYS B O 1
ATOM 967 N N . LEU B 1 53 ? -14.009 29.074 19.004 1.00 46.35 53 LEU B N 1
ATOM 968 C CA . LEU B 1 53 ? -13.023 28.516 18.088 1.00 46.23 53 LEU B CA 1
ATOM 969 C C . LEU B 1 53 ? -12.252 29.696 17.510 1.00 45.04 53 LEU B C 1
ATOM 970 O O . LEU B 1 53 ? -12.854 30.676 17.072 1.00 44.76 53 LEU B O 1
ATOM 975 N N . VAL B 1 54 ? -10.927 29.613 17.519 1.00 44.29 54 VAL B N 1
ATOM 976 C CA . VAL B 1 54 ? -10.098 30.692 16.985 1.00 43.31 54 VAL B CA 1
ATOM 977 C C . VAL B 1 54 ? -9.052 30.147 16.012 1.00 41.49 54 VAL B C 1
ATOM 978 O O . VAL B 1 54 ? -8.233 29.306 16.375 1.00 41.21 54 VAL B O 1
ATOM 982 N N . LYS B 1 55 ? -9.081 30.639 14.778 1.00 39.85 55 LYS B N 1
ATOM 983 C CA . LYS B 1 55 ? -8.145 30.191 13.754 1.00 37.87 55 LYS B CA 1
ATOM 984 C C . LYS B 1 55 ? -6.703 30.615 13.989 1.00 33.95 55 LYS B C 1
ATOM 985 O O . LYS B 1 55 ? -6.428 31.728 14.439 1.00 34.42 55 LYS B O 1
ATOM 991 N N . SER B 1 56 ? -5.786 29.709 13.671 1.00 32.20 56 SER B N 1
ATOM 992 C CA . SER B 1 56 ? -4.358 29.940 13.838 0.50 28.70 56 SER B CA 1
ATOM 993 C C . SER B 1 56 ? -3.873 31.174 13.089 1.00 28.70 56 SER B C 1
ATOM 994 O O . SER B 1 56 ? -2.954 31.855 13.539 1.00 27.85 56 SER B O 1
ATOM 997 N N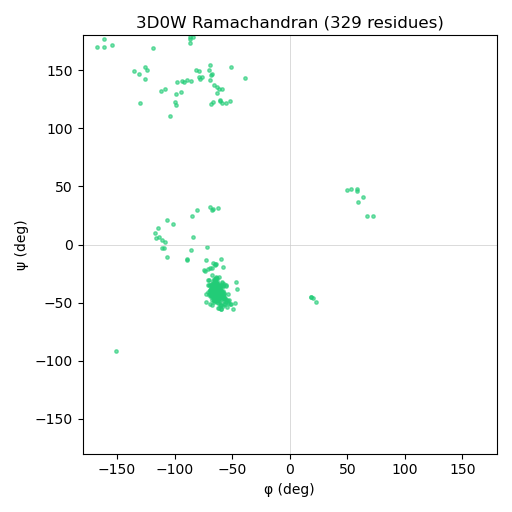 . ALA B 1 57 ? -4.485 31.448 11.940 1.00 28.74 57 ALA B N 1
ATOM 998 C CA . ALA B 1 57 ? -4.108 32.593 11.118 1.00 29.75 57 ALA B CA 1
ATOM 999 C C . ALA B 1 57 ? -4.460 33.909 11.804 1.00 30.68 57 ALA B C 1
ATOM 1000 O O . ALA B 1 57 ? -3.731 34.896 11.677 1.00 30.39 57 ALA B O 1
ATOM 1002 N N . ALA B 1 58 ? -5.580 33.926 12.521 1.00 30.48 58 ALA B N 1
ATOM 1003 C CA . ALA B 1 58 ? -6.003 35.131 13.233 1.00 30.86 58 ALA B CA 1
ATOM 1004 C C . ALA B 1 58 ? -5.025 35.370 14.377 1.00 29.24 58 ALA B C 1
ATOM 1005 O O . ALA B 1 58 ? -4.608 36.502 14.633 1.00 28.55 58 ALA B O 1
ATOM 1007 N N . ILE B 1 59 ? -4.656 34.289 15.054 1.00 29.66 59 ILE B N 1
ATOM 1008 C CA . ILE B 1 59 ? -3.722 34.361 16.167 1.00 30.07 59 ILE B CA 1
ATOM 1009 C C . ILE B 1 59 ? -2.380 34.925 15.712 1.00 29.98 59 ILE B C 1
ATOM 1010 O O . ILE B 1 59 ? -1.905 35.911 16.262 1.00 32.34 59 ILE B O 1
ATOM 1015 N N . LEU B 1 60 ? -1.768 34.302 14.710 1.00 29.63 60 LEU B N 1
ATOM 1016 C CA . LEU B 1 60 ? -0.482 34.782 14.207 1.00 30.71 60 LEU B CA 1
ATOM 1017 C C . LEU B 1 60 ? -0.625 36.198 13.650 1.00 30.20 60 LEU B C 1
ATOM 1018 O O . LEU B 1 60 ? 0.327 36.980 13.652 1.00 31.25 60 LEU B O 1
ATOM 1023 N N . GLY B 1 61 ? -1.825 36.519 13.178 1.00 30.18 61 GLY B N 1
ATOM 1024 C CA . GLY B 1 61 ? -2.077 37.846 12.654 1.00 31.40 61 GLY B CA 1
ATOM 1025 C C . GLY B 1 61 ? -2.018 38.851 13.788 1.00 32.80 61 GLY B C 1
ATOM 1026 O O . GLY B 1 61 ? -1.359 39.889 13.678 1.00 31.55 61 GLY B O 1
ATOM 1027 N N . ASP B 1 62 ? -2.700 38.543 14.891 1.00 33.58 62 ASP B N 1
ATOM 1028 C CA . ASP B 1 62 ? -2.704 39.442 16.039 1.00 35.15 62 ASP B CA 1
ATOM 1029 C C . ASP B 1 62 ? -1.285 39.591 16.564 1.00 35.77 62 ASP B C 1
ATOM 1030 O O . ASP B 1 62 ? -0.878 40.672 16.988 1.00 36.64 62 ASP B O 1
ATOM 1035 N N . TYR B 1 63 ? -0.534 38.497 16.525 1.00 35.37 63 TYR B N 1
ATOM 1036 C CA . TYR B 1 63 ? 0.850 38.489 16.981 1.00 36.09 63 TYR B CA 1
ATOM 1037 C C . TYR B 1 63 ? 1.721 39.468 16.183 1.00 35.51 63 TYR B C 1
ATOM 1038 O O . TYR B 1 63 ? 2.426 40.296 16.758 1.00 34.22 63 TYR B O 1
ATOM 1047 N N . LEU B 1 64 ? 1.675 39.365 14.859 1.00 34.13 64 LEU B N 1
ATOM 1048 C CA . LEU B 1 64 ? 2.465 40.245 14.002 1.00 33.47 64 LEU B CA 1
ATOM 1049 C C . LEU B 1 64 ? 2.041 41.706 14.146 1.00 33.24 64 LEU B C 1
ATOM 1050 O O . LEU B 1 64 ? 2.846 42.616 13.945 1.00 32.98 64 LEU B O 1
ATOM 1055 N N . ALA B 1 65 ? 0.780 41.928 14.502 1.00 32.95 65 ALA B N 1
ATOM 1056 C CA . ALA B 1 65 ? 0.263 43.280 14.671 1.00 34.60 65 ALA B CA 1
ATOM 1057 C C . ALA B 1 65 ? 0.827 43.951 15.926 1.00 36.25 65 ALA B C 1
ATOM 1058 O O . ALA B 1 65 ? 0.523 45.112 16.201 1.00 35.90 65 ALA B O 1
ATOM 1060 N N . LYS B 1 66 ? 1.643 43.220 16.684 1.00 37.23 66 LYS B N 1
ATOM 1061 C CA . LYS B 1 66 ? 2.243 43.760 17.904 1.00 39.36 66 LYS B CA 1
ATOM 1062 C C . LYS B 1 66 ? 3.583 44.439 17.629 1.00 39.17 66 LYS B C 1
ATOM 1063 O O . LYS B 1 66 ? 4.125 45.134 18.492 1.00 37.62 66 LYS B O 1
ATOM 1069 N N . HIS B 1 67 ? 4.117 44.225 16.430 1.00 39.35 67 HIS B N 1
ATOM 1070 C CA . HIS B 1 67 ? 5.384 44.826 16.033 1.00 39.72 67 HIS B CA 1
ATOM 1071 C C . HIS B 1 67 ? 6.502 44.630 17.065 1.00 40.39 67 HIS B C 1
ATOM 1072 O O . HIS B 1 67 ? 7.206 45.580 17.410 1.00 39.23 67 HIS B O 1
ATOM 1079 N N . GLU B 1 68 ? 6.669 43.406 17.558 1.00 39.86 68 GLU B N 1
ATOM 1080 C CA . GLU B 1 68 ? 7.721 43.142 18.535 1.00 41.29 68 GLU B CA 1
ATOM 1081 C C . GLU B 1 68 ? 9.088 43.218 17.867 1.00 40.61 68 GLU B C 1
ATOM 1082 O O . GLU B 1 68 ? 9.224 42.925 16.680 1.00 40.23 68 GLU B O 1
ATOM 1088 N N . GLU B 1 69 ? 10.098 43.603 18.643 1.00 39.72 69 GLU B N 1
ATOM 1089 C CA . GLU B 1 69 ? 11.467 43.721 18.153 1.00 39.65 69 GLU B CA 1
ATOM 1090 C C . GLU B 1 69 ? 11.990 42.395 17.592 1.00 39.12 69 GLU B C 1
ATOM 1091 O O . GLU B 1 69 ? 12.024 41.385 18.300 1.00 37.14 69 GLU B O 1
ATOM 1097 N N . PRO B 1 70 ? 12.401 42.378 16.310 1.00 38.07 70 PRO B N 1
ATOM 1098 C CA . PRO B 1 70 ? 12.920 41.147 15.702 1.00 38.05 70 PRO B CA 1
ATOM 1099 C C . PRO B 1 70 ? 14.238 40.689 16.337 1.00 37.81 70 PRO B C 1
ATOM 1100 O O . PRO B 1 70 ? 15.129 41.498 16.594 1.00 37.10 70 PRO B O 1
ATOM 1104 N N . GLN B 1 71 ? 14.349 39.387 16.583 1.00 36.95 71 GLN B N 1
ATOM 1105 C CA . GLN B 1 71 ? 15.537 38.807 17.208 1.00 38.04 71 GLN B CA 1
ATOM 1106 C C . GLN B 1 71 ? 16.375 37.995 16.234 1.00 36.74 71 GLN B C 1
ATOM 1107 O O . GLN B 1 71 ? 17.380 37.396 16.614 1.00 36.97 71 GLN B O 1
ATOM 1113 N N . ASN B 1 72 ? 15.953 37.962 14.979 1.00 33.88 72 ASN B N 1
ATOM 1114 C CA . ASN B 1 72 ? 16.668 37.204 13.968 1.00 33.14 72 ASN B CA 1
ATOM 1115 C C . ASN B 1 72 ? 16.167 37.583 12.575 1.00 31.47 72 ASN B C 1
ATOM 1116 O O . ASN B 1 72 ? 15.153 38.274 12.434 1.00 29.88 72 ASN B O 1
ATOM 1121 N N . GLY B 1 73 ? 16.882 37.122 11.554 1.00 29.67 73 GLY B N 1
ATOM 1122 C CA . GLY B 1 73 ? 16.507 37.417 10.183 1.00 28.87 73 GLY B CA 1
ATOM 1123 C C . GLY B 1 73 ? 15.086 37.003 9.861 1.00 28.07 73 GLY B C 1
ATOM 1124 O O . GLY B 1 73 ? 14.410 37.670 9.077 1.00 26.66 73 GLY B O 1
ATOM 1125 N N . GLU B 1 74 ? 14.622 35.902 10.448 1.00 26.50 74 GLU B N 1
ATOM 1126 C CA . GLU B 1 74 ? 13.261 35.455 10.186 1.00 26.46 74 GLU B CA 1
ATOM 1127 C C . GLU B 1 74 ? 12.255 36.528 10.597 1.00 25.41 74 GLU B C 1
ATOM 1128 O O . GLU B 1 74 ? 11.429 36.968 9.794 1.00 25.25 74 GLU B O 1
ATOM 1134 N N . GLU B 1 75 ? 12.330 36.948 11.855 1.00 23.96 75 GLU B N 1
ATOM 1135 C CA . GLU B 1 75 ? 11.403 37.948 12.366 1.00 25.08 75 GLU B CA 1
ATOM 1136 C C . GLU B 1 75 ? 11.531 39.280 11.633 1.00 23.83 75 GLU B C 1
ATOM 1137 O O . GLU B 1 75 ? 10.543 39.988 11.437 1.00 22.87 75 GLU B O 1
ATOM 1151 N N . LEU B 1 77 ? 12.385 39.763 8.417 1.00 25.17 77 LEU B N 1
ATOM 1152 C CA . LEU B 1 77 ? 11.711 39.652 7.126 1.00 24.81 77 LEU B CA 1
ATOM 1153 C C . LEU B 1 77 ? 10.191 39.692 7.284 1.00 23.65 77 LEU B C 1
ATOM 1154 O O . LEU B 1 77 ? 9.509 40.395 6.540 1.00 22.80 77 LEU B O 1
ATOM 1159 N N . LEU B 1 78 ? 9.662 38.936 8.243 1.00 22.89 78 LEU B N 1
ATOM 1160 C CA . LEU B 1 78 ? 8.215 38.907 8.474 1.00 24.76 78 LEU B CA 1
ATOM 1161 C C . LEU B 1 78 ? 7.685 40.296 8.782 1.00 24.68 78 LEU B C 1
ATOM 1162 O O . LEU B 1 78 ? 6.662 40.703 8.241 1.00 24.63 78 LEU B O 1
ATOM 1167 N N . GLN B 1 79 ? 8.376 41.015 9.665 1.00 25.48 79 GLN B N 1
ATOM 1168 C CA . GLN B 1 79 ? 7.965 42.369 10.031 1.00 26.37 79 GLN B CA 1
ATOM 1169 C C . GLN B 1 79 ? 7.954 43.261 8.793 1.00 24.26 79 GLN B C 1
ATOM 1170 O O . GLN B 1 79 ? 7.033 44.052 8.588 1.00 22.34 79 GLN B O 1
ATOM 1176 N N . GLU B 1 80 ? 8.987 43.136 7.971 1.00 25.38 80 GLU B N 1
ATOM 1177 C CA . GLU B 1 80 ? 9.068 43.955 6.770 1.00 25.99 80 GLU B CA 1
ATOM 1178 C C . GLU B 1 80 ? 7.985 43.597 5.757 1.00 24.64 80 GLU B C 1
ATOM 1179 O O . GLU B 1 80 ? 7.400 44.483 5.134 1.00 25.42 80 GLU B O 1
ATOM 1185 N N . LEU B 1 81 ? 7.704 42.308 5.596 1.00 22.32 81 LEU B N 1
ATOM 1186 C CA . LEU B 1 81 ? 6.652 41.894 4.668 1.00 22.07 81 LEU B CA 1
ATOM 1187 C C . LEU B 1 81 ? 5.309 42.391 5.189 1.00 22.17 81 LEU B C 1
ATOM 1188 O O . LEU B 1 81 ? 4.488 42.911 4.433 1.00 20.30 81 LEU B O 1
ATOM 1193 N N . TRP B 1 82 ? 5.087 42.229 6.492 1.00 22.79 82 TRP B N 1
ATOM 1194 C CA . TRP B 1 82 ? 3.833 42.651 7.100 1.00 23.12 82 TRP B CA 1
ATOM 1195 C C . TRP B 1 82 ? 3.578 44.144 6.873 1.00 23.47 82 TRP B C 1
ATOM 1196 O O . TRP B 1 82 ? 2.435 44.550 6.664 1.00 24.28 82 TRP B O 1
ATOM 1207 N N . SER B 1 83 ? 4.642 44.947 6.891 1.00 24.13 83 SER B N 1
ATOM 1208 C CA . SER B 1 83 ? 4.523 46.401 6.717 1.00 26.21 83 SER B CA 1
ATOM 1209 C C . SER B 1 83 ? 4.186 46.900 5.304 1.00 24.89 83 SER B C 1
ATOM 1210 O O . SER B 1 83 ? 3.843 48.066 5.127 1.00 26.27 83 SER B O 1
ATOM 1213 N N . VAL B 1 84 ? 4.291 46.040 4.297 1.00 24.32 84 VAL B N 1
ATOM 1214 C CA . VAL B 1 84 ? 3.967 46.462 2.934 1.00 20.72 84 VAL B CA 1
ATOM 1215 C C . VAL B 1 84 ? 2.773 45.687 2.408 1.00 19.52 84 VAL B C 1
ATOM 1216 O O . VAL B 1 84 ? 2.377 45.834 1.254 1.00 19.84 84 VAL B O 1
ATOM 1220 N N . ALA B 1 85 ? 2.179 44.875 3.272 1.00 18.54 85 ALA B N 1
ATOM 1221 C CA . ALA B 1 85 ? 1.039 44.061 2.879 1.00 20.34 85 ALA B CA 1
ATOM 1222 C C . ALA B 1 85 ? -0.287 44.759 3.078 1.00 21.95 85 ALA B C 1
ATOM 1223 O O . ALA B 1 85 ? -0.470 45.486 4.065 1.00 20.51 85 ALA B O 1
ATOM 1225 N N . ASP B 1 86 ? -1.212 44.551 2.142 1.00 21.87 86 ASP B N 1
ATOM 1226 C CA . ASP B 1 86 ? -2.537 45.123 2.301 1.00 23.34 86 ASP B CA 1
ATOM 1227 C C . ASP B 1 86 ? -3.333 44.108 3.128 1.00 25.68 86 ASP B C 1
ATOM 1228 O O . ASP B 1 86 ? -2.817 43.045 3.483 1.00 25.87 86 ASP B O 1
ATOM 1233 N N . GLU B 1 87 ? -4.583 44.425 3.431 1.00 26.04 87 GLU B N 1
ATOM 1234 C CA . GLU B 1 87 ? -5.412 43.547 4.251 1.00 28.75 87 GLU B CA 1
ATOM 1235 C C . GLU B 1 87 ? -5.497 42.093 3.770 1.00 29.04 87 GLU B C 1
ATOM 1236 O O . GLU B 1 87 ? -5.327 41.165 4.566 1.00 29.22 87 GLU B O 1
ATOM 1242 N N . ASP B 1 88 ? -5.745 41.887 2.480 1.00 28.52 88 ASP B N 1
ATOM 1243 C CA . ASP B 1 88 ? -5.845 40.532 1.944 1.00 29.46 88 ASP B CA 1
ATOM 1244 C C . ASP B 1 88 ? -4.506 39.804 1.987 1.00 28.17 88 ASP B C 1
ATOM 1245 O O . ASP B 1 88 ? -4.440 38.613 2.315 1.00 26.33 88 ASP B O 1
ATOM 1250 N N . GLU B 1 89 ? -3.436 40.515 1.653 1.00 24.49 89 GLU B N 1
ATOM 1251 C CA . GLU B 1 89 ? -2.111 39.919 1.673 1.00 24.12 89 GLU B CA 1
ATOM 1252 C C . GLU B 1 89 ? -1.744 39.490 3.088 1.00 23.77 89 GLU B C 1
ATOM 1253 O O . GLU B 1 89 ? -1.072 38.481 3.280 1.00 22.64 89 GLU B O 1
ATOM 1259 N N . LYS B 1 90 ? -2.177 40.264 4.077 1.00 20.79 90 LYS B N 1
ATOM 1260 C CA . LYS B 1 90 ? -1.902 39.935 5.465 1.00 24.21 90 LYS B CA 1
ATOM 1261 C C . LYS B 1 90 ? -2.577 38.615 5.844 1.00 24.35 90 LYS B C 1
ATOM 1262 O O . LYS B 1 90 ? -1.959 37.763 6.482 1.00 24.88 90 LYS B O 1
ATOM 1268 N N . GLU B 1 91 ? -3.834 38.450 5.443 1.00 24.51 91 GLU B N 1
ATOM 1269 C CA . GLU B 1 91 ? -4.569 37.224 5.735 1.00 27.91 91 GLU B CA 1
ATOM 1270 C C . GLU B 1 91 ? -3.874 36.015 5.115 1.00 27.70 91 GLU B C 1
ATOM 1271 O O . GLU B 1 91 ? -3.661 35.007 5.786 1.00 25.24 91 GLU B O 1
ATOM 1277 N N . HIS B 1 92 ? -3.515 36.131 3.839 1.00 27.80 92 HIS B N 1
ATOM 1278 C CA . HIS B 1 92 ? -2.850 35.051 3.122 1.00 29.47 92 HIS B CA 1
ATOM 1279 C C . HIS B 1 92 ? -1.456 34.758 3.666 1.00 29.08 92 HIS B C 1
ATOM 1280 O O . HIS B 1 92 ? -1.056 33.596 3.747 1.00 29.12 92 HIS B O 1
ATOM 1287 N N . LEU B 1 93 ? -0.710 35.796 4.039 1.00 25.76 93 LEU B N 1
ATOM 1288 C CA . LEU B 1 93 ? 0.618 35.567 4.592 1.00 24.55 93 LEU B CA 1
ATOM 1289 C C . LEU B 1 93 ? 0.476 34.834 5.921 1.00 23.29 93 LEU B C 1
ATOM 1290 O O . LEU B 1 93 ? 1.272 33.951 6.240 1.00 23.27 93 LEU B O 1
ATOM 1295 N N . ALA B 1 94 ? -0.535 35.210 6.698 1.00 22.09 94 ALA B N 1
ATOM 1296 C CA . ALA B 1 94 ? -0.775 34.563 7.986 1.00 23.81 94 ALA B CA 1
ATOM 1297 C C . ALA B 1 94 ? -1.124 33.084 7.781 1.00 22.00 94 ALA B C 1
ATOM 1298 O O . ALA B 1 94 ? -0.646 32.219 8.512 1.00 23.37 94 ALA B O 1
ATOM 1300 N N . GLN B 1 95 ? -1.955 32.799 6.785 1.00 22.85 95 GLN B N 1
ATOM 1301 C CA . GLN B 1 95 ? -2.352 31.422 6.505 1.00 25.22 95 GLN B CA 1
ATOM 1302 C C . GLN B 1 95 ? -1.143 30.600 6.071 1.00 25.09 95 GLN B C 1
ATOM 1303 O O . GLN B 1 95 ? -0.956 29.473 6.524 1.00 25.65 95 GLN B O 1
ATOM 1309 N N . LEU B 1 96 ? -0.316 31.174 5.197 1.00 23.58 96 LEU B N 1
ATOM 1310 C CA . LEU B 1 96 ? 0.882 30.500 4.717 1.00 24.79 96 LEU B CA 1
ATOM 1311 C C . LEU B 1 96 ? 1.822 30.195 5.884 1.00 26.26 96 LEU B C 1
ATOM 1312 O O . LEU B 1 96 ? 2.490 29.158 5.916 1.00 24.62 96 LEU B O 1
ATOM 1317 N N . LEU B 1 97 ? 1.865 31.113 6.841 1.00 24.68 97 LEU B N 1
ATOM 1318 C CA . LEU B 1 97 ? 2.711 30.981 8.022 1.00 25.99 97 LEU B CA 1
ATOM 1319 C C . LEU B 1 97 ? 2.240 29.806 8.885 1.00 25.84 97 LEU B C 1
ATOM 1320 O O . LEU B 1 97 ? 3.047 29.063 9.442 1.00 26.81 97 LEU B O 1
ATOM 1325 N N . VAL B 1 98 ? 0.928 29.642 8.995 1.00 26.38 98 VAL B N 1
ATOM 1326 C CA . VAL B 1 98 ? 0.373 28.546 9.774 1.00 27.36 98 VAL B CA 1
ATOM 1327 C C . VAL B 1 98 ? 0.815 27.213 9.168 1.00 28.11 98 VAL B C 1
ATOM 1328 O O . VAL B 1 98 ? 1.084 26.248 9.891 1.00 27.50 98 VAL B O 1
ATOM 1332 N N . LYS B 1 99 ? 0.889 27.165 7.841 1.00 26.92 99 LYS B N 1
ATOM 1333 C CA . LYS B 1 99 ? 1.301 25.953 7.150 0.50 27.08 99 LYS B CA 1
ATOM 1334 C C . LYS B 1 99 ? 2.779 25.693 7.407 1.00 28.92 99 LYS B C 1
ATOM 1335 O O . LYS B 1 99 ? 3.207 24.539 7.519 1.00 30.33 99 LYS B O 1
ATOM 1341 N N . LEU B 1 100 ? 3.562 26.762 7.518 1.00 29.00 100 LEU B N 1
ATOM 1342 C CA . LEU 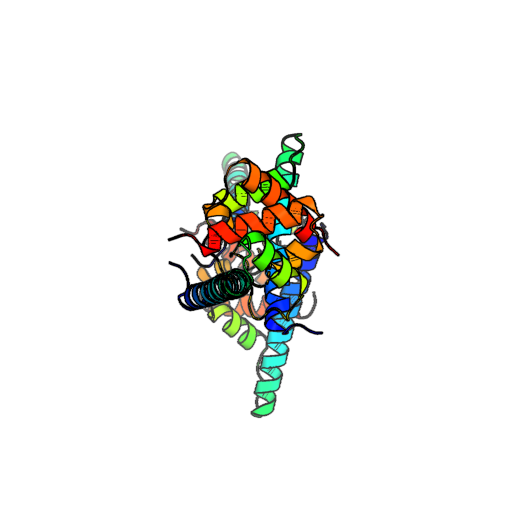B 1 100 ? 4.984 26.615 7.792 1.00 30.28 100 LEU B CA 1
ATOM 1343 C C . LEU B 1 100 ? 5.122 26.064 9.210 1.00 32.46 100 LEU B C 1
ATOM 1344 O O . LEU B 1 100 ? 5.783 25.048 9.434 1.00 30.78 100 LEU B O 1
ATOM 1349 N N . VAL B 1 101 ? 4.474 26.725 10.161 1.00 33.42 101 VAL B N 1
ATOM 1350 C CA . VAL B 1 101 ? 4.529 26.292 11.549 1.00 37.71 101 VAL B CA 1
ATOM 1351 C C . VAL B 1 101 ? 4.166 24.810 11.668 1.00 40.65 101 VAL B C 1
ATOM 1352 O O . VAL B 1 101 ? 4.908 24.026 12.261 1.00 41.29 101 VAL B O 1
ATOM 1356 N N . ASP B 1 102 ? 3.037 24.433 11.076 1.00 43.43 102 ASP B N 1
ATOM 1357 C CA . ASP B 1 102 ? 2.562 23.056 11.123 1.00 47.43 102 ASP B CA 1
ATOM 1358 C C . ASP B 1 102 ? 3.205 22.095 10.125 1.00 48.98 102 ASP B C 1
ATOM 1359 O O . ASP B 1 102 ? 2.576 21.127 9.700 1.00 49.63 102 ASP B O 1
ATOM 1364 N N . LYS B 1 103 ? 4.455 22.351 9.757 1.00 50.07 103 LYS B N 1
ATOM 1365 C CA . LYS B 1 103 ? 5.156 21.476 8.825 1.00 51.89 103 LYS B CA 1
ATOM 1366 C C . LYS B 1 103 ? 6.048 20.507 9.608 1.00 54.11 103 LYS B C 1
ATOM 1367 O O . LYS B 1 103 ? 6.681 20.897 10.590 1.00 53.12 103 LYS B O 1
ATOM 1373 N N . GLN B 1 104 ? 6.096 19.251 9.166 1.00 57.28 104 GLN B N 1
ATOM 1374 C CA . GLN B 1 104 ? 6.905 18.220 9.821 1.00 59.96 104 GLN B CA 1
ATOM 1375 C C . GLN B 1 104 ? 8.401 18.529 9.769 1.00 61.17 104 GLN B C 1
ATOM 1376 O O . GLN B 1 104 ? 9.170 17.631 9.364 1.00 62.16 104 GLN B O 1
ATOM 1383 N N . ILE C 1 21 ? 0.464 15.805 31.863 1.00 50.87 21 ILE C N 1
ATOM 1384 C CA . ILE C 1 21 ? 1.219 17.069 31.623 1.00 51.09 21 ILE C CA 1
ATOM 1385 C C . ILE C 1 21 ? 1.459 17.277 30.130 1.00 50.78 21 ILE C C 1
ATOM 1386 O O . ILE C 1 21 ? 2.123 16.461 29.483 1.00 51.35 21 ILE C O 1
ATOM 1391 N N . LYS C 1 22 ? 0.915 18.369 29.596 1.00 50.60 22 LYS C N 1
ATOM 1392 C CA . LYS C 1 22 ? 1.051 18.704 28.180 1.00 50.32 22 LYS C CA 1
ATOM 1393 C C . LYS C 1 22 ? 2.439 18.397 27.633 1.00 50.17 22 LYS C C 1
ATOM 1394 O O . LYS C 1 22 ? 3.447 18.574 28.322 1.00 48.44 22 LYS C O 1
ATOM 1400 N N . GLU C 1 23 ? 2.471 17.938 26.385 1.00 49.79 23 GLU C N 1
ATOM 1401 C CA . GLU C 1 23 ? 3.710 17.573 25.708 1.00 49.48 23 GLU C CA 1
ATOM 1402 C C . GLU C 1 23 ? 4.666 18.750 25.536 1.00 47.22 23 GLU C C 1
ATOM 1403 O O . GLU C 1 23 ? 5.882 18.592 25.656 1.00 45.15 23 GLU C O 1
ATOM 1409 N N . ASP C 1 24 ? 4.112 19.923 25.247 1.00 44.56 24 ASP C N 1
ATOM 1410 C CA . ASP C 1 24 ? 4.919 21.120 25.051 1.00 43.53 24 ASP C CA 1
ATOM 1411 C C . ASP C 1 24 ? 5.638 21.526 26.335 1.00 42.21 24 ASP C C 1
ATOM 1412 O O . ASP C 1 24 ? 6.796 21.946 26.298 1.00 40.17 24 ASP C O 1
ATOM 1417 N N . ILE C 1 25 ? 4.953 21.395 27.468 1.00 40.29 25 ILE C N 1
ATOM 1418 C CA . ILE C 1 25 ? 5.541 21.745 28.756 1.00 39.88 25 ILE C CA 1
ATOM 1419 C C . ILE C 1 25 ? 6.752 20.852 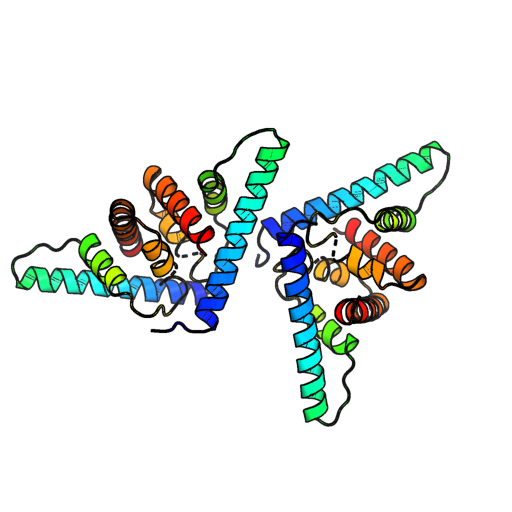29.007 1.00 39.91 25 ILE C C 1
ATOM 1420 O O . ILE C 1 25 ? 7.853 21.343 29.255 1.00 39.24 25 ILE C O 1
ATOM 1425 N N . LEU C 1 26 ? 6.539 19.541 28.931 1.00 37.82 26 LEU C N 1
ATOM 1426 C CA . LEU C 1 26 ? 7.603 18.565 29.151 1.00 39.45 26 LEU C CA 1
ATOM 1427 C C . LEU C 1 26 ? 8.810 18.803 28.258 1.00 38.21 26 LEU C C 1
ATOM 1428 O O . LEU C 1 26 ? 9.946 18.799 28.727 1.00 37.34 26 LEU C O 1
ATOM 1433 N N . LYS C 1 27 ? 8.552 19.004 26.971 1.00 37.37 27 LYS C N 1
ATOM 1434 C CA . LYS C 1 27 ? 9.606 19.227 25.993 1.00 37.52 27 LYS C CA 1
ATOM 1435 C C . LYS C 1 27 ? 10.474 20.434 26.344 1.00 36.52 27 LYS C C 1
ATOM 1436 O O . LYS C 1 27 ? 11.701 20.379 26.228 1.00 33.66 27 LYS C O 1
ATOM 1442 N N . ASP C 1 28 ? 9.838 21.525 26.758 1.00 35.29 28 ASP C N 1
ATOM 1443 C CA . ASP C 1 28 ? 10.572 22.725 27.133 1.00 33.86 28 ASP C CA 1
ATOM 1444 C C . ASP C 1 28 ? 11.457 22.426 28.344 1.00 31.99 28 ASP C C 1
ATOM 1445 O O . ASP C 1 28 ? 12.583 22.918 28.434 1.00 29.45 28 ASP C O 1
ATOM 1450 N N . PHE C 1 29 ? 10.947 21.626 29.276 1.00 28.57 29 PHE C N 1
ATOM 1451 C CA . PHE C 1 29 ? 11.717 21.291 30.467 1.00 28.58 29 PHE C CA 1
ATOM 1452 C C . PHE C 1 29 ? 12.909 20.403 30.140 1.00 29.38 29 PHE C C 1
ATOM 1453 O O . PHE C 1 29 ? 14.012 20.638 30.633 1.00 25.72 29 PHE C O 1
ATOM 1461 N N . GLU C 1 30 ? 12.683 19.376 29.320 1.00 31.06 30 GLU C N 1
ATOM 1462 C CA . GLU C 1 30 ? 13.755 18.461 28.947 1.00 33.64 30 GLU C CA 1
ATOM 1463 C C . GLU C 1 30 ? 14.854 19.209 28.207 1.00 33.64 30 GLU C C 1
ATOM 1464 O O . GLU C 1 30 ? 16.038 18.943 28.406 1.00 31.94 30 GLU C O 1
ATOM 1470 N N . GLU C 1 31 ? 14.462 20.152 27.358 1.00 34.48 31 GLU C N 1
ATOM 1471 C CA . GLU C 1 31 ? 15.433 20.946 26.618 1.00 34.23 31 GLU C CA 1
ATOM 1472 C C . GLU C 1 31 ? 16.199 21.857 27.576 1.00 33.42 31 GLU C C 1
ATOM 1473 O O . GLU C 1 31 ? 17.413 22.044 27.446 1.00 33.14 31 GLU C O 1
ATOM 1479 N N . PHE C 1 32 ? 15.475 22.426 28.533 1.00 29.89 32 PHE C N 1
ATOM 1480 C CA . PHE C 1 32 ? 16.066 23.310 29.526 1.00 28.76 32 PHE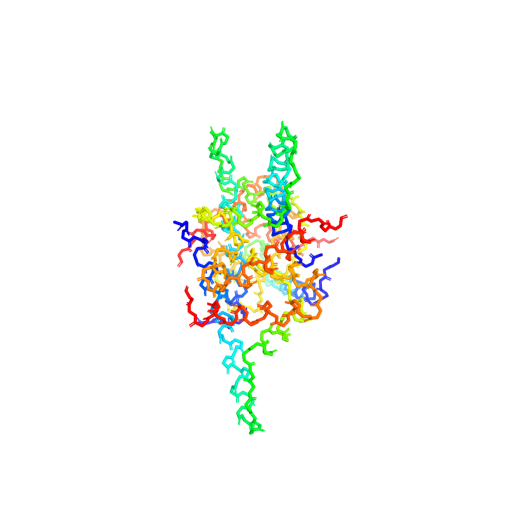 C CA 1
ATOM 1481 C C . PHE C 1 32 ? 17.081 22.532 30.355 1.00 27.51 32 PHE C C 1
ATOM 1482 O O . PHE C 1 32 ? 18.207 22.988 30.569 1.00 27.66 32 PHE C O 1
ATOM 1490 N N . LYS C 1 33 ? 16.674 21.353 30.815 1.00 23.91 33 LYS C N 1
ATOM 1491 C CA . LYS C 1 33 ? 17.531 20.502 31.630 1.00 24.71 33 LYS C CA 1
ATOM 1492 C C . LYS C 1 33 ? 18.735 19.994 30.836 1.00 24.78 33 LYS C C 1
ATOM 1493 O O . LYS C 1 33 ? 19.840 19.857 31.378 1.00 20.78 33 LYS C O 1
ATOM 1499 N N . GLY C 1 34 ? 18.521 19.712 29.553 1.00 23.63 34 GLY C N 1
ATOM 1500 C CA . GLY C 1 34 ? 19.610 19.234 28.715 1.00 25.60 34 GLY C CA 1
ATOM 1501 C C . GLY C 1 34 ? 20.648 20.327 28.536 1.00 25.91 34 GLY C C 1
ATOM 1502 O O . GLY C 1 34 ? 21.853 20.070 28.518 1.00 26.11 34 GLY C O 1
ATOM 1503 N N . TYR C 1 35 ? 20.172 21.558 28.406 1.00 25.69 35 TYR C N 1
ATOM 1504 C CA . TYR C 1 35 ? 21.050 22.709 28.231 1.00 27.14 35 TYR C CA 1
ATOM 1505 C C . TYR C 1 35 ? 21.920 22.885 29.475 1.00 25.87 35 TYR C C 1
ATOM 1506 O O . TYR C 1 35 ? 23.138 23.084 29.377 1.00 26.65 35 TYR C O 1
ATOM 1515 N N . LEU C 1 36 ? 21.299 22.811 30.649 1.00 24.20 36 LEU C N 1
ATOM 1516 C CA . LEU C 1 36 ? 22.049 22.956 31.891 1.00 24.23 36 LEU C CA 1
ATOM 1517 C C . LEU C 1 36 ? 23.045 21.813 32.057 1.00 24.19 36 LEU C C 1
ATOM 1518 O O . LEU C 1 36 ? 24.173 22.029 32.501 1.00 23.22 36 LEU C O 1
ATOM 1523 N N . LYS C 1 37 ? 22.639 20.597 31.699 1.00 22.78 37 LYS C N 1
ATOM 1524 C CA . LYS C 1 37 ? 23.536 19.455 31.832 1.00 26.14 37 LYS C CA 1
ATOM 1525 C C . LYS C 1 37 ? 24.758 19.621 30.923 1.00 26.75 37 LYS C C 1
ATOM 1526 O O . LYS C 1 37 ? 25.868 19.233 31.285 1.00 23.60 37 LYS C O 1
ATOM 1532 N N . LYS C 1 38 ? 24.553 20.213 29.747 1.00 26.12 38 LYS C N 1
ATOM 1533 C CA . LYS C 1 38 ? 25.650 20.432 28.815 1.00 27.95 38 LYS C CA 1
ATOM 1534 C C . LYS C 1 38 ? 26.581 21.510 29.366 1.00 24.91 38 LYS C C 1
ATOM 1535 O O . LYS C 1 38 ? 27.796 21.444 29.182 1.00 24.13 38 LYS C O 1
ATOM 1541 N N . GLN C 1 39 ? 26.004 22.492 30.053 1.00 24.16 39 GLN C N 1
ATOM 1542 C CA . GLN C 1 39 ? 26.776 23.571 30.667 1.00 24.73 39 GLN C CA 1
ATOM 1543 C C . GLN C 1 39 ? 27.738 22.977 31.698 1.00 22.99 39 GLN C C 1
ATOM 1544 O O . GLN C 1 39 ? 28.921 23.310 31.730 1.00 20.33 39 GLN C O 1
ATOM 1550 N N . VAL C 1 40 ? 27.202 22.109 32.549 1.00 21.11 40 VAL C N 1
ATOM 1551 C CA . VAL C 1 40 ? 27.976 21.464 33.604 1.00 22.13 40 VAL C CA 1
ATOM 1552 C C . VAL C 1 40 ? 29.093 20.588 33.072 1.00 23.44 40 VAL C C 1
ATOM 1553 O O . VAL C 1 40 ? 30.216 20.649 33.571 1.00 22.33 40 VAL C O 1
ATOM 1557 N N . ASN C 1 41 ? 28.792 19.772 32.066 1.00 22.60 41 ASN C N 1
ATOM 1558 C CA . ASN C 1 41 ? 29.808 18.901 31.491 1.00 23.69 41 ASN C CA 1
ATOM 1559 C C . ASN C 1 41 ? 30.925 19.710 30.852 1.00 23.20 41 ASN C C 1
ATOM 1560 O O . ASN C 1 41 ? 32.104 19.410 31.043 1.00 21.46 41 ASN C O 1
ATOM 1565 N N . ARG C 1 42 ? 30.547 20.732 30.090 1.00 22.97 42 ARG C N 1
ATOM 1566 C CA . ARG C 1 42 ? 31.515 21.589 29.422 1.00 23.45 42 ARG C CA 1
ATOM 1567 C C . ARG C 1 42 ? 32.413 22.245 30.474 1.00 23.57 42 ARG C C 1
ATOM 1568 O O . ARG C 1 42 ? 33.638 22.289 30.325 1.00 24.05 42 ARG C O 1
ATOM 1576 N N . GLY C 1 43 ? 31.799 22.748 31.537 1.00 20.14 43 GLY C N 1
ATOM 1577 C CA . GLY C 1 43 ? 32.562 23.390 32.595 1.00 21.37 43 GLY C CA 1
ATOM 1578 C C . GLY C 1 43 ? 33.511 22.444 33.311 1.00 22.29 43 GLY C C 1
ATOM 1579 O O . GLY C 1 43 ? 34.651 22.814 33.614 1.00 23.28 43 GLY C O 1
ATOM 1580 N N . LYS C 1 44 ? 33.050 21.227 33.592 1.00 19.37 44 LYS C N 1
ATOM 1581 C CA . LYS C 1 44 ? 33.881 20.241 34.275 1.00 20.93 44 LYS C CA 1
ATOM 1582 C C . LYS C 1 44 ? 35.037 19.762 33.405 1.00 21.41 44 LYS C C 1
ATOM 1583 O O . LYS C 1 44 ? 36.149 19.552 33.901 1.00 19.90 44 LYS C O 1
ATOM 1589 N N . LYS C 1 45 ? 34.777 19.592 32.113 1.00 21.05 45 LYS C N 1
ATOM 1590 C CA . LYS C 1 45 ? 35.816 19.161 31.183 1.00 22.85 45 LYS C CA 1
ATOM 1591 C C . LYS C 1 45 ? 36.883 20.244 31.026 1.00 23.53 45 LYS C C 1
ATOM 1592 O O . LYS C 1 45 ? 38.079 19.942 30.993 1.00 22.79 45 LYS C O 1
ATOM 1598 N N . LEU C 1 46 ? 36.454 21.499 30.924 1.00 22.10 46 LEU C N 1
ATOM 1599 C CA . LEU C 1 46 ? 37.401 22.600 30.797 1.00 26.67 46 LEU C CA 1
ATOM 1600 C C . LEU C 1 46 ? 38.260 22.670 32.056 1.00 28.56 46 LEU C C 1
ATOM 1601 O O . LEU C 1 46 ? 39.457 22.959 31.992 1.00 27.39 46 LEU C O 1
ATOM 1606 N N . GLY C 1 47 ? 37.634 22.407 33.201 1.00 28.08 47 GLY C N 1
ATOM 1607 C CA . GLY C 1 47 ? 38.354 22.435 34.459 1.00 25.06 47 GLY C CA 1
ATOM 1608 C C . GLY C 1 47 ? 39.395 21.339 34.431 1.00 26.88 47 GLY C C 1
ATOM 1609 O O . GLY C 1 47 ? 40.565 21.558 34.776 1.00 27.75 47 GLY C O 1
ATOM 1610 N N . LEU C 1 48 ? 38.970 20.155 34.006 1.00 24.78 48 LEU C N 1
ATOM 1611 C CA . LEU C 1 48 ? 39.862 19.017 33.921 1.00 27.73 48 LEU C CA 1
ATOM 1612 C C . LEU C 1 48 ? 41.033 19.323 32.990 1.00 30.03 48 LEU C C 1
ATOM 1613 O O . LEU C 1 48 ? 42.148 18.856 33.230 1.00 29.47 48 LEU C O 1
ATOM 1618 N N . ASP C 1 49 ? 40.781 20.099 31.934 1.00 30.51 49 ASP C N 1
ATOM 1619 C CA . ASP C 1 49 ? 41.837 20.459 30.986 1.00 32.75 49 ASP C CA 1
ATOM 1620 C C . ASP C 1 49 ? 42.909 21.290 31.683 1.00 33.18 49 ASP C C 1
ATOM 1621 O O . ASP C 1 49 ? 44.074 21.271 31.286 1.00 34.81 49 ASP C O 1
ATOM 1626 N N . ASP C 1 50 ? 42.502 22.030 32.711 1.00 33.05 50 ASP C N 1
ATOM 1627 C CA . ASP C 1 50 ? 43.413 22.886 33.462 1.00 32.13 50 ASP C CA 1
ATOM 1628 C C . ASP C 1 50 ? 43.842 22.273 34.791 1.00 30.10 50 ASP C C 1
ATOM 1629 O O . ASP C 1 50 ? 44.326 22.978 35.676 1.00 30.74 50 ASP C O 1
ATOM 1634 N N . GLY C 1 51 ? 43.650 20.963 34.924 1.00 27.61 51 GLY C N 1
ATOM 1635 C CA . GLY C 1 51 ? 44.037 20.253 36.132 1.00 27.63 51 GLY C CA 1
ATOM 1636 C C . GLY C 1 51 ? 43.265 20.603 37.390 1.00 28.47 51 GLY C C 1
ATOM 1637 O O . GLY C 1 51 ? 43.762 20.413 38.505 1.00 25.17 51 GLY C O 1
ATOM 1638 N N . LYS C 1 52 ? 42.041 21.097 37.224 1.00 26.91 52 LYS C N 1
ATOM 1639 C CA . LYS C 1 52 ? 41.229 21.470 38.369 1.00 27.85 52 LYS C CA 1
ATOM 1640 C C . LYS C 1 52 ? 39.856 20.810 38.381 1.00 26.88 52 LYS C C 1
ATOM 1641 O O . LYS C 1 52 ? 39.302 20.441 37.335 1.00 21.95 52 LYS C O 1
ATOM 1647 N N . LEU C 1 53 ? 39.330 20.645 39.587 1.00 25.25 53 LEU C N 1
ATOM 1648 C CA . LEU C 1 53 ? 38.012 20.065 39.782 1.00 27.89 53 LEU C CA 1
ATOM 1649 C C . LEU C 1 53 ? 37.080 21.249 39.981 1.00 26.52 53 LEU C C 1
ATOM 1650 O O . LEU C 1 53 ? 37.277 22.054 40.891 1.00 28.49 53 LEU C O 1
ATOM 1655 N N . VAL C 1 54 ? 36.089 21.375 39.106 1.00 25.10 54 VAL C N 1
ATOM 1656 C CA . VAL C 1 54 ? 35.131 22.469 39.191 1.00 23.23 54 VAL C CA 1
ATOM 1657 C C . VAL C 1 54 ? 33.786 21.909 39.648 1.00 22.50 54 VAL C C 1
ATOM 1658 O O . VAL C 1 54 ? 33.335 20.881 39.139 1.00 21.92 54 VAL C O 1
ATOM 1662 N N . LYS C 1 55 ? 33.163 22.581 40.612 1.00 21.26 55 LYS C N 1
ATOM 1663 C CA . LYS C 1 55 ? 31.871 22.158 41.151 1.00 22.73 55 LYS C CA 1
ATOM 1664 C C . LYS C 1 55 ? 30.691 22.529 40.244 1.00 20.90 55 LYS C C 1
ATOM 1665 O O . LYS C 1 55 ? 30.689 23.580 39.608 1.00 20.09 55 LYS C O 1
ATOM 1671 N N . SER C 1 56 ? 29.685 21.660 40.189 1.00 19.76 56 SER C N 1
ATOM 1672 C CA . SER C 1 56 ? 28.513 21.919 39.359 1.00 18.17 56 SER C CA 1
ATOM 1673 C C . SER C 1 56 ? 27.830 23.214 39.770 1.00 15.49 56 SER C C 1
ATOM 1674 O O . SER C 1 56 ? 27.447 24.024 38.921 1.00 15.59 56 SER C O 1
ATOM 1677 N N . ALA C 1 57 ? 27.672 23.406 41.075 1.00 16.28 57 ALA C N 1
ATOM 1678 C CA . ALA C 1 57 ? 27.020 24.606 41.591 1.00 16.54 57 ALA C CA 1
ATOM 1679 C C . ALA C 1 57 ? 27.716 25.889 41.146 1.00 17.05 57 ALA C C 1
ATOM 1680 O O . ALA C 1 57 ? 27.061 26.901 40.890 1.00 18.94 57 ALA C O 1
ATOM 1682 N N . ALA C 1 58 ? 29.041 25.852 41.049 1.00 20.01 58 ALA C N 1
ATOM 1683 C CA . ALA C 1 58 ? 29.800 27.026 40.615 1.00 20.58 58 ALA C CA 1
ATOM 1684 C C . ALA C 1 58 ? 29.500 27.324 39.140 1.00 21.02 58 ALA C C 1
ATOM 1685 O O . ALA C 1 58 ? 29.318 28.477 38.754 1.00 22.64 58 ALA C O 1
ATOM 1687 N N . ILE C 1 59 ? 29.451 26.276 38.321 1.00 19.99 59 ILE C N 1
ATOM 1688 C CA . ILE C 1 59 ? 29.156 26.422 36.897 1.00 17.91 59 ILE C CA 1
ATOM 1689 C C . ILE C 1 59 ? 27.753 26.981 36.669 1.00 17.68 59 ILE C C 1
ATOM 1690 O O . ILE C 1 59 ? 27.562 27.906 35.877 1.00 16.68 59 ILE C O 1
ATOM 1695 N N . LEU C 1 60 ? 26.769 26.410 37.357 1.00 19.34 60 LEU C N 1
ATOM 1696 C CA . LEU C 1 60 ? 25.389 26.860 37.219 1.00 20.88 60 LEU C CA 1
ATOM 1697 C C . LEU C 1 60 ? 25.239 28.273 37.753 1.00 21.08 60 LEU C C 1
ATOM 1698 O O . LEU C 1 60 ? 24.501 29.084 37.187 1.00 20.92 60 LEU C O 1
ATOM 1703 N N . GLY C 1 61 ? 25.954 28.574 38.836 1.00 20.72 61 GLY C N 1
ATOM 1704 C CA . GLY C 1 61 ? 25.917 29.913 39.387 1.00 20.82 61 GLY C CA 1
ATOM 1705 C C . GLY C 1 61 ? 26.475 30.912 38.379 1.00 22.17 61 GLY C C 1
ATOM 1706 O O . GLY C 1 61 ? 25.898 31.991 38.189 1.00 21.13 61 GLY C O 1
ATOM 1707 N N . ASP C 1 62 ? 27.587 30.569 37.726 1.00 20.79 62 ASP C N 1
ATOM 1708 C CA . ASP C 1 62 ? 28.181 31.467 36.726 1.00 23.62 62 ASP C CA 1
ATOM 1709 C C . ASP C 1 62 ? 27.245 31.655 35.530 1.00 24.13 62 ASP C C 1
ATOM 1710 O O . ASP C 1 62 ? 27.206 32.720 34.917 1.00 25.98 62 ASP C O 1
ATOM 1715 N N . TYR C 1 63 ? 26.504 30.604 35.197 1.00 24.24 63 TYR C N 1
ATOM 1716 C CA . TYR C 1 63 ? 25.541 30.659 34.103 1.00 24.54 63 TYR C CA 1
ATOM 1717 C C . TYR C 1 63 ? 24.434 31.656 34.458 1.00 23.60 63 TYR C C 1
ATOM 1718 O O . TYR C 1 63 ? 24.077 32.513 33.650 1.00 23.62 63 TYR C O 1
ATOM 1727 N N . LEU C 1 64 ? 23.898 31.554 35.671 1.00 23.38 64 LEU C N 1
ATOM 1728 C CA . LEU C 1 64 ? 22.843 32.469 36.088 1.00 24.85 64 LEU C CA 1
ATOM 1729 C C . LEU C 1 64 ? 23.358 33.905 36.177 1.00 25.76 64 LEU C C 1
ATOM 1730 O O . LEU C 1 64 ? 22.638 34.853 35.854 1.00 26.25 64 LEU C O 1
ATOM 1735 N N . ALA C 1 65 ? 24.610 34.068 36.593 1.00 26.92 65 ALA C N 1
ATOM 1736 C CA . ALA C 1 65 ? 25.189 35.406 36.715 1.00 28.38 65 ALA C CA 1
ATOM 1737 C C . ALA C 1 65 ? 25.318 36.107 35.363 1.00 30.10 65 ALA C C 1
ATOM 1738 O O . ALA C 1 65 ? 25.481 37.328 35.305 1.00 30.81 65 ALA C O 1
ATOM 1740 N N . LYS C 1 66 ? 25.235 35.340 34.281 1.00 31.02 66 LYS C N 1
ATOM 1741 C CA . LYS C 1 66 ? 25.355 35.897 32.935 1.00 33.66 66 LYS C CA 1
ATOM 1742 C C . LYS C 1 66 ? 24.115 36.657 32.484 1.00 34.45 66 LYS C C 1
ATOM 1743 O O . LYS C 1 66 ? 24.189 37.494 31.586 1.00 34.35 66 LYS C O 1
ATOM 1749 N N . HIS C 1 67 ? 22.974 36.356 33.098 1.00 34.34 67 HIS C N 1
ATOM 1750 C CA . HIS C 1 67 ? 21.722 37.023 32.752 1.00 34.48 67 HIS C CA 1
ATOM 1751 C C . HIS C 1 67 ? 21.335 36.864 31.280 1.00 33.12 67 HIS C C 1
ATOM 1752 O O . HIS C 1 67 ? 20.993 37.840 30.617 1.00 33.41 67 HIS C O 1
ATOM 1759 N N . GLU C 1 68 ? 21.388 35.637 30.769 1.00 31.36 68 GLU C N 1
ATOM 1760 C CA . GLU C 1 68 ? 21.015 35.384 29.380 1.00 31.02 68 GLU C CA 1
ATOM 1761 C C . GLU C 1 68 ? 19.512 35.592 29.220 1.00 30.92 68 GLU C C 1
ATOM 1762 O O . GLU C 1 68 ? 18.738 35.291 30.132 1.00 29.46 68 GLU C O 1
ATOM 1768 N N . GLU C 1 69 ? 19.103 36.086 28.056 1.00 30.30 69 GLU C N 1
ATOM 1769 C CA . GLU C 1 69 ? 17.687 36.333 27.773 1.00 31.59 69 GLU C CA 1
ATOM 1770 C C . GLU C 1 69 ? 16.856 35.070 27.979 1.00 29.50 69 GLU C C 1
ATOM 1771 O O . GLU C 1 69 ? 17.110 34.039 27.349 1.00 29.77 69 GLU C O 1
ATOM 1777 N N . PRO C 1 70 ? 15.852 35.132 28.871 1.00 28.36 70 PRO C N 1
ATOM 1778 C CA . PRO C 1 70 ? 14.998 33.966 29.128 1.00 28.31 70 PRO C CA 1
ATOM 1779 C C . PRO C 1 70 ? 14.230 33.579 27.864 1.00 28.34 70 PRO C C 1
ATOM 1780 O O . PRO C 1 70 ? 13.609 34.432 27.229 1.00 27.87 70 PRO C O 1
ATOM 1784 N N . GLN C 1 71 ? 14.275 32.294 27.521 1.00 29.51 71 GLN C N 1
ATOM 1785 C CA . GLN C 1 71 ? 13.617 31.762 26.329 1.00 30.67 71 GLN C CA 1
ATOM 1786 C C . GLN C 1 71 ? 12.365 30.949 26.650 1.00 29.57 71 GLN C C 1
ATOM 1787 O O . GLN C 1 71 ? 11.596 30.592 25.751 1.00 32.29 71 GLN C O 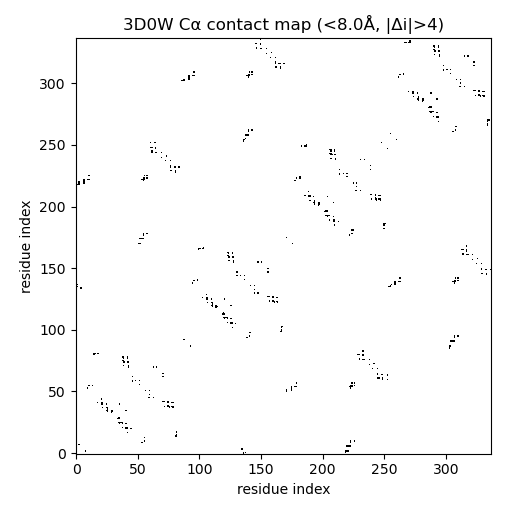1
ATOM 1793 N N . ASN C 1 72 ? 12.172 30.649 27.928 1.00 27.89 72 ASN C N 1
ATOM 1794 C CA . ASN C 1 72 ? 11.020 29.879 28.382 1.00 26.29 72 ASN C CA 1
ATOM 1795 C C . ASN C 1 72 ? 10.725 30.227 29.839 1.00 25.43 72 ASN C C 1
ATOM 1796 O O . ASN C 1 72 ? 11.502 30.939 30.481 1.00 23.94 72 ASN C O 1
ATOM 1801 N N . GLY C 1 73 ? 9.600 29.728 30.347 1.00 24.30 73 GLY C N 1
ATOM 1802 C CA . GLY C 1 73 ? 9.204 29.988 31.722 1.00 22.28 73 GLY C CA 1
ATOM 1803 C C . GLY C 1 73 ? 10.213 29.518 32.756 1.00 22.55 73 GLY C C 1
ATOM 1804 O O . GLY C 1 73 ? 10.339 30.130 33.821 1.00 21.23 73 GLY C O 1
ATOM 1805 N N . GLU C 1 74 ? 10.924 28.432 32.458 1.00 20.12 74 GLU C N 1
ATOM 1806 C CA . GLU C 1 74 ? 11.932 27.913 33.385 1.00 20.85 74 GLU C CA 1
ATOM 1807 C C . GLU C 1 74 ? 13.040 28.948 33.607 1.00 19.05 74 GLU C C 1
ATOM 1808 O O . GLU C 1 74 ? 13.388 29.275 34.742 1.00 19.89 74 GLU C O 1
ATOM 1814 N N . GLU C 1 75 ? 13.585 29.468 32.520 1.00 18.67 75 GLU C N 1
ATOM 1815 C CA . GLU C 1 75 ? 14.649 30.449 32.609 1.00 20.14 75 GLU C CA 1
ATOM 1816 C C . GLU C 1 75 ? 14.160 31.783 33.151 1.00 21.54 75 GLU C C 1
ATOM 1817 O O . GLU C 1 75 ? 14.902 32.497 33.838 1.00 19.39 75 GLU C O 1
ATOM 1831 N N . LEU C 1 77 ? 11.733 32.140 35.355 1.00 20.26 77 LEU C N 1
ATOM 1832 C CA . LEU C 1 77 ? 11.596 31.978 36.800 1.00 20.89 77 LEU C CA 1
ATOM 1833 C C . LEU C 1 77 ? 12.959 31.990 37.484 1.00 16.85 77 LEU C C 1
ATOM 1834 O O . LEU C 1 77 ? 13.131 32.646 38.507 1.00 18.77 77 LEU C O 1
ATOM 1839 N N . LEU C 1 78 ? 13.923 31.259 36.932 1.00 18.20 78 LEU C N 1
ATOM 1840 C CA . LEU C 1 78 ? 15.261 31.219 37.527 1.00 19.74 78 LEU C CA 1
ATOM 1841 C C . LEU C 1 78 ? 15.893 32.603 37.609 1.00 20.76 78 LEU C C 1
ATOM 1842 O O . LEU C 1 78 ? 16.481 32.960 38.626 1.00 16.30 78 LEU C O 1
ATOM 1847 N N . GLN C 1 79 ? 15.787 33.377 36.532 1.00 19.13 79 GLN C N 1
ATOM 1848 C CA . GLN C 1 79 ? 16.366 34.715 36.533 1.00 20.02 79 GLN C CA 1
ATOM 1849 C C . GLN C 1 79 ? 15.669 35.631 37.533 1.00 20.39 79 GLN C C 1
ATOM 1850 O O . GLN C 1 79 ? 16.314 36.488 38.142 1.00 18.10 79 GLN C O 1
ATOM 1856 N N . GLU C 1 80 ? 14.357 35.470 37.700 1.00 18.16 80 GLU C N 1
ATOM 1857 C CA . GLU C 1 80 ? 13.636 36.300 38.664 1.00 18.34 80 GLU C CA 1
ATOM 1858 C C . GLU C 1 80 ? 14.016 35.886 40.088 1.00 17.34 80 GLU C C 1
ATOM 1859 O O . GLU C 1 80 ? 14.197 36.736 40.955 1.00 16.26 80 GLU C O 1
ATOM 1865 N N . LEU C 1 81 ? 14.134 34.584 40.337 1.00 13.84 81 LEU C N 1
ATOM 1866 C CA . LEU C 1 81 ? 14.512 34.120 41.675 1.00 15.85 81 LEU C CA 1
ATOM 1867 C C . LEU C 1 81 ? 15.911 34.632 42.008 1.00 16.40 81 LEU C C 1
ATOM 1868 O O . LEU C 1 81 ? 16.171 35.092 43.123 1.00 18.45 81 LEU C O 1
ATOM 1873 N N . TRP C 1 82 ? 16.807 34.541 41.031 1.00 18.17 82 TRP C N 1
ATOM 1874 C CA . TRP C 1 82 ? 18.184 34.990 41.205 1.00 20.48 82 TRP C CA 1
ATOM 1875 C C . TRP C 1 82 ? 18.221 36.480 41.559 1.00 20.72 82 TRP C C 1
ATOM 1876 O O . TRP C 1 82 ? 18.964 36.891 42.444 1.00 19.76 82 TRP C O 1
ATOM 1887 N N . SER C 1 83 ? 17.402 37.279 40.880 1.00 19.68 83 SER C N 1
ATOM 1888 C CA . SER C 1 83 ? 17.363 38.725 41.127 1.00 20.43 83 SER C CA 1
ATOM 1889 C C . SER C 1 83 ? 16.899 39.169 42.522 1.00 19.52 83 SER C C 1
ATOM 1890 O O . SER C 1 83 ? 17.104 40.324 42.902 1.00 21.41 83 SER C O 1
ATOM 1893 N N . VAL C 1 84 ? 16.248 38.296 43.285 1.00 19.03 84 VAL C N 1
ATOM 1894 C CA . VAL C 1 84 ? 15.818 38.691 44.631 1.00 17.76 84 VAL C CA 1
ATOM 1895 C C . VAL C 1 84 ? 16.541 37.923 45.731 1.00 17.02 84 VAL C C 1
ATOM 1896 O O . VAL C 1 84 ? 16.225 38.076 46.911 1.00 18.54 84 VAL C O 1
ATOM 1900 N N . ALA C 1 85 ? 17.526 37.121 45.340 1.00 16.09 85 ALA C N 1
ATOM 1901 C CA . ALA C 1 85 ? 18.277 36.295 46.283 1.00 17.00 85 ALA C CA 1
ATOM 1902 C C . ALA C 1 85 ? 19.536 36.956 46.843 1.00 15.90 85 ALA C C 1
ATOM 1903 O O . ALA C 1 85 ? 20.262 37.629 46.117 1.00 17.13 85 ALA C O 1
ATOM 1905 N N . ASP C 1 86 ? 19.793 36.755 48.131 1.00 15.86 86 ASP C N 1
ATOM 1906 C CA . ASP C 1 86 ? 21.003 37.299 48.724 1.00 17.48 86 ASP C CA 1
ATOM 1907 C C . ASP C 1 86 ? 22.129 36.301 48.436 1.00 18.72 86 ASP C C 1
ATOM 1908 O O . ASP C 1 86 ? 21.890 35.260 47.811 1.00 15.55 86 ASP C O 1
ATOM 1913 N N . GLU C 1 87 ? 23.349 36.605 48.869 1.00 17.95 87 GLU C N 1
ATOM 1914 C CA . GLU C 1 87 ? 24.483 35.723 48.583 1.00 22.39 87 GLU C CA 1
ATOM 1915 C C . GLU C 1 87 ? 24.283 34.265 48.991 1.00 20.61 87 GLU C C 1
ATOM 1916 O O . GLU C 1 87 ? 24.548 33.351 48.194 1.00 18.79 87 GLU C O 1
ATOM 1922 N N . ASP C 1 88 ? 23.820 34.033 50.215 1.00 20.77 88 ASP C N 1
ATOM 1923 C CA . ASP C 1 88 ? 23.601 32.661 50.676 1.00 21.38 88 ASP C CA 1
ATOM 1924 C C . ASP C 1 88 ? 22.496 31.975 49.868 1.00 20.54 88 ASP C C 1
ATOM 1925 O O . ASP C 1 88 ? 22.605 30.794 49.522 1.00 22.37 88 ASP C O 1
ATOM 1930 N N . GLU C 1 89 ? 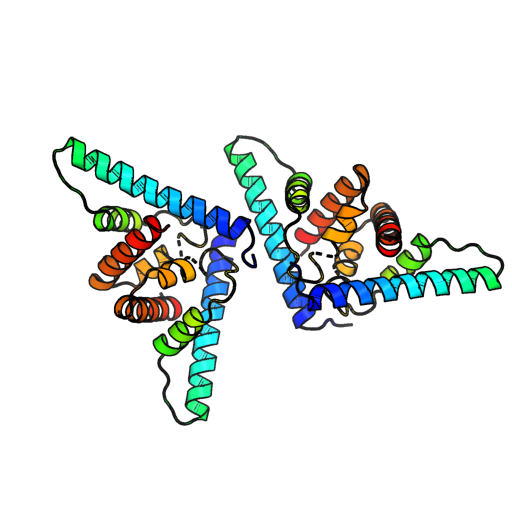21.433 32.712 49.562 1.00 17.53 89 GLU C N 1
ATOM 1931 C CA . GLU C 1 89 ? 20.340 32.123 48.799 1.00 19.17 89 GLU C CA 1
ATOM 1932 C C . GLU C 1 89 ? 20.802 31.756 47.394 1.00 18.81 89 GLU C C 1
ATOM 1933 O O . GLU C 1 89 ? 20.334 30.769 46.814 1.00 17.36 89 GLU C O 1
ATOM 1939 N N . LYS C 1 90 ? 21.736 32.529 46.846 1.00 18.50 90 LYS C N 1
ATOM 1940 C CA . LYS C 1 90 ? 22.236 32.218 45.514 1.00 20.04 90 LYS C CA 1
ATOM 1941 C C . LYS C 1 90 ? 22.980 30.885 45.518 1.00 20.02 90 LYS C C 1
ATOM 1942 O O . LYS C 1 90 ? 22.787 30.058 44.632 1.00 19.50 90 LYS C O 1
ATOM 1948 N N . GLU C 1 91 ? 23.825 30.668 46.517 1.00 20.61 91 GLU C N 1
ATOM 1949 C CA . GLU C 1 91 ? 24.572 29.416 46.580 1.00 23.63 91 GLU C CA 1
ATOM 1950 C C . GLU C 1 91 ? 23.642 28.217 46.759 1.00 23.20 91 GLU C C 1
ATOM 1951 O O . GLU C 1 91 ? 23.839 27.175 46.138 1.00 24.24 91 GLU C O 1
ATOM 1957 N N . HIS C 1 92 ? 22.623 28.367 47.599 1.00 22.22 92 HIS C N 1
ATOM 1958 C CA . HIS C 1 92 ? 21.686 27.277 47.833 1.00 23.97 92 HIS C CA 1
ATOM 1959 C C . HIS C 1 92 ? 20.785 27.005 46.633 1.00 22.63 92 HIS C C 1
ATOM 1960 O O . HIS C 1 92 ? 20.432 25.860 46.374 1.00 21.68 92 HIS C O 1
ATOM 1967 N N . LEU C 1 93 ? 20.414 28.049 45.900 1.00 19.25 93 LEU C N 1
ATOM 1968 C CA . LEU C 1 93 ? 19.572 27.858 44.728 1.00 21.66 93 LEU C CA 1
ATOM 1969 C C . LEU C 1 93 ? 20.385 27.115 43.670 1.00 21.06 93 LEU C C 1
ATOM 1970 O O . LEU C 1 93 ? 19.887 26.188 43.030 1.00 20.71 93 LEU C O 1
ATOM 1975 N N . ALA C 1 94 ? 21.646 27.510 43.496 1.00 17.54 94 ALA C N 1
ATOM 1976 C CA . ALA C 1 94 ? 22.511 26.846 42.525 1.00 17.40 94 ALA C CA 1
ATOM 1977 C C . ALA C 1 94 ? 22.703 25.374 42.906 1.00 16.59 94 ALA C C 1
ATOM 1978 O O . ALA C 1 94 ? 22.710 24.500 42.036 1.00 17.47 94 ALA C O 1
ATOM 1980 N N . GLN C 1 95 ? 22.860 25.104 44.200 1.00 18.94 95 GLN C N 1
ATOM 1981 C CA . GLN C 1 95 ? 23.049 23.731 44.673 1.00 20.69 95 GLN C CA 1
ATOM 1982 C C . GLN C 1 95 ? 21.781 22.908 44.432 1.00 18.97 95 GLN C C 1
ATOM 1983 O O . GLN C 1 95 ? 21.844 21.756 44.005 1.00 18.14 95 GLN C O 1
ATOM 1989 N N . LEU C 1 96 ? 20.630 23.508 44.703 1.00 17.12 96 LEU C N 1
ATOM 1990 C CA . LEU C 1 96 ? 19.355 22.832 44.478 1.00 18.65 96 LEU C CA 1
ATOM 1991 C C . LEU C 1 96 ? 19.173 22.537 42.984 1.00 20.61 96 LEU C C 1
ATOM 1992 O O . LEU C 1 96 ? 18.678 21.467 42.602 1.00 19.17 96 LEU C O 1
ATOM 1997 N N . LEU C 1 97 ? 19.560 23.496 42.147 1.00 18.38 97 LEU C N 1
ATOM 1998 C CA . LEU C 1 97 ? 19.447 23.352 40.700 1.00 18.85 97 LEU C CA 1
ATOM 1999 C C . LEU C 1 97 ? 20.318 22.194 40.197 1.00 20.62 97 LEU C C 1
ATOM 2000 O O . LEU C 1 97 ? 19.965 21.509 39.231 1.00 21.80 97 LEU C O 1
ATOM 2005 N N . VAL C 1 98 ? 21.454 21.973 40.850 1.00 17.85 98 VAL C N 1
ATOM 2006 C CA . VAL C 1 98 ? 22.335 20.878 40.461 1.00 19.00 98 VAL C CA 1
ATOM 2007 C C . VAL C 1 98 ? 21.618 19.539 40.667 1.00 19.12 98 VAL C C 1
ATOM 2008 O O . VAL C 1 98 ? 21.692 18.637 39.817 1.00 20.03 98 VAL C O 1
ATOM 2012 N N . LYS C 1 99 ? 20.925 19.413 41.793 1.00 16.44 99 LYS C N 1
ATOM 2013 C CA . LYS C 1 99 ? 20.189 18.192 42.099 0.50 16.37 99 LYS C CA 1
ATOM 2014 C C . LYS C 1 99 ? 19.058 18.022 41.097 1.00 19.45 99 LYS C C 1
ATOM 2015 O O . LYS C 1 99 ? 18.719 16.903 40.715 1.00 23.04 99 LYS C O 1
ATOM 2021 N N . LEU C 1 100 ? 18.475 19.131 40.656 1.00 19.83 100 LEU C N 1
ATOM 2022 C CA . LEU C 1 100 ? 17.408 19.052 39.663 1.00 23.63 100 LEU C CA 1
ATOM 2023 C C . LEU C 1 100 ? 18.006 18.519 38.361 1.00 25.02 100 LEU C C 1
ATOM 2024 O O . LEU C 1 100 ? 17.462 17.613 37.736 1.00 24.65 100 LEU C O 1
ATOM 2029 N N . VAL C 1 101 ? 19.135 19.095 37.960 1.00 25.37 101 VAL C N 1
ATOM 2030 C CA . VAL C 1 101 ? 19.824 18.669 36.748 1.00 29.29 101 VAL C CA 1
ATOM 2031 C C . VAL C 1 101 ? 20.242 17.205 36.837 1.00 32.80 101 VAL C C 1
ATOM 2032 O O . VAL C 1 101 ? 20.214 16.480 35.842 1.00 33.91 101 VAL C O 1
ATOM 2036 N N . ASP C 1 102 ? 20.630 16.778 38.034 1.00 35.44 102 ASP C N 1
ATOM 2037 C CA . ASP C 1 102 ? 21.341 15.516 38.203 1.00 40.03 102 ASP C CA 1
ATOM 2038 C C . ASP C 1 102 ? 20.368 14.348 38.327 1.00 43.62 102 ASP C C 1
ATOM 2039 O O . ASP C 1 102 ? 20.779 13.189 38.383 1.00 45.08 102 ASP C O 1
ATOM 2044 N N . LYS C 1 103 ? 19.077 14.661 38.367 1.00 47.92 103 LYS C N 1
ATOM 2045 C CA . LYS C 1 103 ? 18.046 13.640 38.504 1.00 51.38 103 LYS C CA 1
ATOM 2046 C C . LYS C 1 103 ? 16.748 14.074 37.831 1.00 53.99 103 LYS C C 1
ATOM 2047 O O . LYS C 1 103 ? 16.542 13.830 36.642 1.00 54.24 103 LYS C O 1
ATOM 2053 N N . GLN C 1 104 ? 15.876 14.719 38.599 1.00 57.15 104 GLN C N 1
ATOM 2054 C CA . GLN C 1 104 ? 15.451 14.188 39.888 1.00 59.26 104 GLN C CA 1
ATOM 2055 C C . GLN C 1 104 ? 13.985 13.770 39.857 1.00 60.00 104 GLN C C 1
ATOM 2056 O O . GLN C 1 104 ? 13.320 14.351 38.881 1.00 61.39 104 GLN C O 1
ATOM 2063 N N . THR D 1 20 ? 15.258 49.479 20.276 1.00 60.50 20 THR D N 1
ATOM 2064 C CA . THR D 1 20 ? 16.060 49.595 19.023 1.00 60.69 20 THR D CA 1
ATOM 2065 C C . THR D 1 20 ? 16.517 48.217 18.546 1.00 61.19 20 THR D C 1
ATOM 2066 O O . THR D 1 20 ? 16.824 47.337 19.355 1.00 61.26 20 THR D O 1
ATOM 2070 N N . ILE D 1 21 ? 16.561 48.037 17.229 1.00 60.61 21 ILE D N 1
ATOM 2071 C CA . ILE D 1 21 ? 16.982 46.770 16.641 1.00 59.85 21 ILE D CA 1
ATOM 2072 C C . ILE D 1 21 ? 18.503 46.632 16.653 1.00 59.85 21 ILE D C 1
ATOM 2073 O O . ILE D 1 21 ? 19.231 47.628 16.582 1.00 59.81 21 ILE D O 1
ATOM 2078 N N . LYS D 1 22 ? 18.974 45.392 16.751 1.00 59.14 22 LYS D N 1
ATOM 2079 C CA . LYS D 1 22 ? 20.404 45.107 16.757 1.00 58.66 22 LYS D CA 1
ATOM 2080 C C . LYS D 1 22 ? 20.973 45.418 15.371 1.00 58.67 22 LYS D C 1
ATOM 2081 O O . LYS D 1 22 ? 20.542 44.843 14.367 1.00 58.25 22 LYS D O 1
ATOM 2087 N N . GLU D 1 23 ? 21.940 46.329 15.327 1.00 57.07 23 GLU D N 1
ATOM 2088 C CA . GLU D 1 23 ? 22.567 46.736 14.076 1.00 56.77 23 GLU D CA 1
ATOM 2089 C C . GLU D 1 23 ? 22.959 45.566 13.175 1.00 55.02 23 GLU D C 1
ATOM 2090 O O . GLU D 1 23 ? 22.922 45.683 11.949 1.00 53.67 23 GLU D O 1
ATOM 2096 N N . ASP D 1 24 ? 23.326 44.438 13.772 1.00 53.56 24 ASP D N 1
ATOM 2097 C CA . ASP D 1 24 ? 23.711 43.271 12.984 1.00 52.51 24 ASP D CA 1
ATOM 2098 C C . ASP D 1 24 ? 22.517 42.745 12.190 1.00 51.68 24 ASP D C 1
ATOM 2099 O O . ASP D 1 24 ? 22.651 42.357 11.028 1.00 50.80 24 ASP D O 1
ATOM 2104 N N . ILE D 1 25 ? 21.348 42.740 12.823 1.00 49.82 25 ILE D N 1
ATOM 2105 C CA . ILE D 1 25 ? 20.131 42.265 12.181 1.00 48.03 25 ILE D CA 1
ATOM 2106 C C . ILE D 1 25 ? 19.758 43.170 11.013 1.00 47.36 25 ILE D C 1
ATOM 2107 O O . ILE D 1 25 ? 19.378 42.692 9.944 1.00 47.21 25 ILE D O 1
ATOM 2112 N N . LEU D 1 26 ? 19.875 44.477 11.225 1.00 46.75 26 LEU D N 1
ATOM 2113 C CA . LEU D 1 26 ? 19.549 45.460 10.199 1.00 46.65 26 LEU D CA 1
ATOM 2114 C C . LEU D 1 26 ? 20.495 45.374 9.007 1.00 45.89 26 LEU D C 1
ATOM 2115 O O . LEU D 1 26 ? 20.058 45.405 7.854 1.00 45.31 26 LEU D O 1
ATOM 2120 N N . LYS D 1 27 ? 21.790 45.274 9.287 1.00 44.86 27 LYS D N 1
ATOM 2121 C CA . LYS D 1 27 ? 22.792 45.182 8.234 1.00 44.92 27 LYS D CA 1
ATOM 2122 C C . LYS D 1 27 ? 22.533 43.940 7.396 1.00 44.07 27 LYS D C 1
ATOM 2123 O O . LYS D 1 27 ? 22.749 43.934 6.187 1.00 42.92 27 LYS D O 1
ATOM 2129 N N . ASP D 1 28 ? 22.065 42.889 8.058 1.00 42.85 28 ASP D N 1
ATOM 2130 C CA . ASP D 1 28 ? 21.763 41.623 7.401 1.00 41.78 28 ASP D CA 1
ATOM 2131 C C . ASP D 1 28 ? 20.596 41.810 6.426 1.00 40.54 28 ASP D C 1
ATOM 2132 O O . ASP D 1 28 ? 20.669 41.409 5.261 1.00 40.00 28 ASP D O 1
ATOM 2137 N N . PHE D 1 29 ? 19.521 42.422 6.913 1.00 38.09 29 PHE D N 1
ATOM 2138 C CA . PHE D 1 29 ? 18.342 42.668 6.097 1.00 37.87 29 PHE D CA 1
ATOM 2139 C C . PHE D 1 29 ? 18.655 43.564 4.901 1.00 38.34 29 PHE D C 1
ATOM 2140 O O . PHE D 1 29 ? 18.173 43.323 3.794 1.00 37.84 29 PHE D O 1
ATOM 2148 N N . GLU D 1 30 ? 19.455 44.602 5.131 1.00 39.47 30 GLU D N 1
ATOM 2149 C CA . GLU D 1 30 ? 19.821 45.540 4.074 1.00 41.42 30 GLU D CA 1
ATOM 2150 C C . GLU D 1 30 ? 20.564 44.854 2.939 1.00 41.16 30 GLU D C 1
ATOM 2151 O O . GLU D 1 30 ? 20.324 45.141 1.767 1.00 41.75 30 GLU D O 1
ATOM 2157 N N . GLU D 1 31 ? 21.470 43.949 3.282 1.00 40.68 31 GLU D N 1
ATOM 2158 C CA . GLU D 1 31 ? 22.224 43.238 2.261 1.00 41.14 31 GLU D CA 1
ATOM 2159 C C . GLU D 1 31 ? 21.299 42.306 1.487 1.00 39.46 31 GLU D C 1
ATOM 2160 O O . GLU D 1 31 ? 21.362 42.234 0.260 1.00 40.42 31 GLU D O 1
ATOM 2166 N N . PHE D 1 32 ? 20.437 41.606 2.219 1.00 36.20 32 PHE D N 1
ATOM 2167 C CA . PHE D 1 32 ? 19.469 40.685 1.638 1.00 33.28 32 PHE D CA 1
ATOM 2168 C C . PHE D 1 32 ? 18.595 41.443 0.640 1.00 32.28 32 PHE D C 1
ATOM 2169 O O . PHE D 1 32 ? 18.363 40.988 -0.481 1.00 33.46 32 PHE D O 1
ATOM 2177 N N . LYS D 1 33 ? 18.118 42.604 1.065 1.00 29.96 33 LYS D N 1
ATOM 2178 C CA . LYS D 1 33 ? 17.268 43.443 0.237 1.00 31.27 33 LYS D CA 1
ATOM 2179 C C . LYS D 1 33 ? 18.050 43.907 -0.990 1.00 31.92 33 LYS D C 1
ATOM 2180 O O . LYS D 1 33 ? 17.545 43.854 -2.110 1.00 29.11 33 LYS D O 1
ATOM 2186 N N . GLY D 1 34 ? 19.289 44.342 -0.772 1.00 31.53 34 GLY D N 1
ATOM 2187 C CA . GLY D 1 34 ? 20.123 44.796 -1.869 1.00 32.98 34 GLY D CA 1
ATOM 2188 C C . GLY D 1 34 ? 20.382 43.691 -2.875 1.00 33.09 34 GLY D C 1
ATOM 2189 O O . GLY D 1 34 ? 20.462 43.938 -4.080 1.00 33.02 34 GLY D O 1
ATOM 2190 N N . TYR D 1 35 ? 20.522 42.468 -2.376 1.00 33.33 35 TYR D N 1
ATOM 2191 C CA . TYR D 1 35 ? 20.761 41.311 -3.228 1.00 34.52 35 TYR D CA 1
ATOM 2192 C C . TYR D 1 35 ? 19.563 41.087 -4.145 1.00 35.58 35 TYR D C 1
ATOM 2193 O O . TYR D 1 35 ? 19.721 40.842 -5.342 1.00 36.17 35 TYR D O 1
ATOM 2202 N N . LEU D 1 36 ? 18.363 41.175 -3.582 1.00 33.70 36 LEU D N 1
ATOM 2203 C CA . LEU D 1 36 ? 17.156 40.980 -4.371 1.00 32.44 36 LEU D CA 1
ATOM 2204 C C . LEU D 1 36 ? 16.977 42.083 -5.410 1.00 32.64 36 LEU D C 1
ATOM 2205 O O . LEU D 1 36 ? 16.609 41.800 -6.550 1.00 30.30 36 LEU D O 1
ATOM 2210 N N . LYS D 1 37 ? 17.231 43.333 -5.027 1.00 31.55 37 LYS D N 1
ATOM 2211 C CA . LYS D 1 37 ? 17.079 44.435 -5.973 1.00 35.74 37 LYS D CA 1
ATOM 2212 C C . LYS D 1 37 ? 18.093 44.320 -7.105 1.00 36.03 37 LYS D C 1
ATOM 2213 O O . LYS D 1 37 ? 17.827 44.746 -8.228 1.00 37.50 37 LYS D O 1
ATOM 2219 N N . LYS D 1 38 ? 19.250 43.734 -6.809 1.00 36.63 38 LYS D N 1
ATOM 2220 C CA . LYS D 1 38 ? 20.292 43.531 -7.812 1.00 37.43 38 LYS D CA 1
ATOM 2221 C C . LYS D 1 38 ? 19.785 42.525 -8.839 1.00 36.74 38 LYS D C 1
ATOM 2222 O O . LYS D 1 38 ? 20.021 42.670 -10.040 1.00 35.79 38 LYS D O 1
ATOM 2228 N N . GLN D 1 39 ? 19.091 41.500 -8.355 1.00 35.23 39 GLN D N 1
ATOM 2229 C CA . GLN D 1 39 ? 18.554 40.474 -9.234 1.00 35.45 39 GLN D CA 1
ATOM 2230 C C . GLN D 1 39 ? 17.453 41.008 -10.145 1.00 33.77 39 GLN D C 1
ATOM 2231 O O . GLN D 1 39 ? 17.380 40.641 -11.317 1.00 31.32 39 GLN D O 1
ATOM 2237 N N . VAL D 1 40 ? 16.601 41.876 -9.611 1.00 31.73 40 VAL D N 1
ATOM 2238 C CA . VAL D 1 40 ? 15.522 42.444 -10.411 1.00 33.17 40 VAL D CA 1
ATOM 2239 C C . VAL D 1 40 ? 16.088 43.330 -11.526 1.00 34.71 40 VAL D C 1
ATOM 2240 O O . VAL D 1 40 ? 15.689 43.205 -12.690 1.00 33.27 40 VAL D O 1
ATOM 2244 N N . ASN D 1 41 ? 17.021 44.213 -11.171 1.00 36.38 41 ASN D N 1
ATOM 2245 C CA . ASN D 1 41 ? 17.638 45.113 -12.146 1.00 38.16 41 ASN D CA 1
ATOM 2246 C C . ASN D 1 41 ? 18.297 44.319 -13.272 1.00 38.19 41 ASN D C 1
ATOM 2247 O O . ASN D 1 41 ? 18.143 44.653 -14.451 1.00 37.90 41 ASN D O 1
ATOM 2252 N N . ARG D 1 42 ? 19.026 43.266 -12.908 1.00 37.17 42 ARG D N 1
ATOM 2253 C CA . ARG D 1 42 ? 19.700 42.427 -13.898 1.00 37.93 42 ARG D CA 1
ATOM 2254 C C . ARG D 1 42 ? 18.696 41.715 -14.795 1.00 36.98 42 ARG D C 1
ATOM 2255 O O . ARG D 1 42 ? 18.839 41.706 -16.020 1.00 35.79 42 ARG D O 1
ATOM 2263 N N . GLY D 1 43 ? 17.687 41.114 -14.179 1.00 34.97 43 GLY D N 1
ATOM 2264 C CA . GLY D 1 43 ? 16.678 40.409 -14.945 1.00 34.65 43 GLY D CA 1
ATOM 2265 C C . GLY D 1 43 ? 15.962 41.326 -15.919 1.00 34.35 43 GLY D C 1
ATOM 2266 O O . GLY D 1 43 ? 15.702 40.946 -17.061 1.00 33.77 43 GLY D O 1
ATOM 2267 N N . LYS D 1 44 ? 15.644 42.538 -15.476 1.00 33.02 44 LYS D N 1
ATOM 2268 C CA . LYS D 1 44 ? 14.948 43.484 -16.335 1.00 33.22 44 LYS D CA 1
ATOM 2269 C C . LYS D 1 44 ? 15.835 43.950 -17.487 1.00 34.56 44 LYS D C 1
ATOM 2270 O O . LYS D 1 44 ? 15.364 44.093 -18.617 1.00 32.43 44 LYS D O 1
ATOM 2276 N N . LYS D 1 45 ? 17.117 44.168 -17.205 1.00 35.44 45 LYS D N 1
ATOM 2277 C CA . LYS D 1 45 ? 18.055 44.604 -18.238 1.00 39.72 45 LYS D CA 1
ATOM 2278 C C . LYS D 1 45 ? 18.192 43.537 -19.327 1.00 40.29 45 LYS D C 1
ATOM 2279 O O . LYS D 1 45 ? 18.124 43.842 -20.518 1.00 42.13 45 LYS D O 1
ATOM 2285 N N . LEU D 1 46 ? 18.386 42.287 -18.918 1.00 40.96 46 LEU D N 1
ATOM 2286 C CA . LEU D 1 46 ? 18.508 41.195 -19.876 1.00 40.59 46 LEU D CA 1
ATOM 2287 C C . LEU D 1 46 ? 17.264 41.144 -20.751 1.00 40.01 46 LEU D C 1
ATOM 2288 O O . LEU D 1 46 ? 17.355 40.949 -21.960 1.00 39.11 46 LEU D O 1
ATOM 2293 N N . GLY D 1 47 ? 16.100 41.309 -20.129 1.00 38.54 47 GLY D N 1
ATOM 2294 C CA . GLY D 1 47 ? 14.863 41.287 -20.885 1.00 36.78 47 GLY D CA 1
ATOM 2295 C C . GLY D 1 47 ? 14.856 42.421 -21.891 1.00 36.09 47 GLY D C 1
ATOM 2296 O O . GLY D 1 47 ? 14.456 42.247 -23.046 1.00 37.33 47 GLY D O 1
ATOM 2297 N N . LEU D 1 48 ? 15.311 43.588 -21.450 1.00 33.82 48 LEU D N 1
ATOM 2298 C CA . LEU D 1 48 ? 15.358 44.760 -22.306 1.00 36.31 48 LEU D CA 1
ATOM 2299 C C . LEU D 1 48 ? 16.169 44.463 -23.566 1.00 36.36 48 LEU D C 1
ATOM 2300 O O . LEU D 1 48 ? 15.705 44.695 -24.685 1.00 35.43 48 LEU D O 1
ATOM 2305 N N . ASP D 1 49 ? 17.375 43.936 -23.380 1.00 36.49 49 ASP D N 1
ATOM 2306 C CA . ASP D 1 49 ? 18.247 43.618 -24.505 1.00 37.16 49 ASP D CA 1
ATOM 2307 C C . ASP D 1 49 ? 17.634 42.606 -25.463 1.00 37.39 49 ASP D C 1
ATOM 2308 O O . ASP D 1 49 ? 18.136 42.409 -26.570 1.00 37.71 49 ASP D O 1
ATOM 2313 N N . ASP D 1 50 ? 16.547 41.967 -25.047 1.00 37.77 50 ASP D N 1
ATOM 2314 C CA . ASP D 1 50 ? 15.898 40.982 -25.900 1.00 37.84 50 ASP D CA 1
ATOM 2315 C C . ASP D 1 50 ? 14.495 41.425 -26.320 1.00 35.94 50 ASP D C 1
ATOM 2316 O O . ASP D 1 50 ? 13.705 40.614 -26.810 1.00 35.41 50 ASP D O 1
ATOM 2321 N N . GLY D 1 51 ? 14.186 42.704 -26.117 1.00 35.43 51 GLY D N 1
ATOM 2322 C CA . GLY D 1 51 ? 12.885 43.232 -26.502 1.00 32.92 51 GLY D CA 1
ATOM 2323 C C . GLY D 1 51 ? 11.710 42.794 -25.645 1.00 34.19 51 GLY D C 1
ATOM 2324 O O . GLY D 1 51 ? 10.558 42.791 -26.102 1.00 31.50 51 GLY D O 1
ATOM 2325 N N . LYS D 1 52 ? 11.990 42.433 -24.397 1.00 32.93 52 LYS D N 1
ATOM 2326 C CA . LYS D 1 52 ? 10.939 41.994 -23.495 1.00 33.36 52 LYS D CA 1
ATOM 2327 C C . LYS D 1 52 ? 10.878 42.809 -22.210 1.00 32.94 52 LYS D C 1
ATOM 2328 O O . LYS D 1 52 ? 11.885 43.340 -21.736 1.00 29.03 52 LYS D O 1
ATOM 2334 N N . LEU D 1 53 ? 9.672 42.905 -21.666 1.00 32.63 53 LEU D N 1
ATOM 2335 C CA . LEU 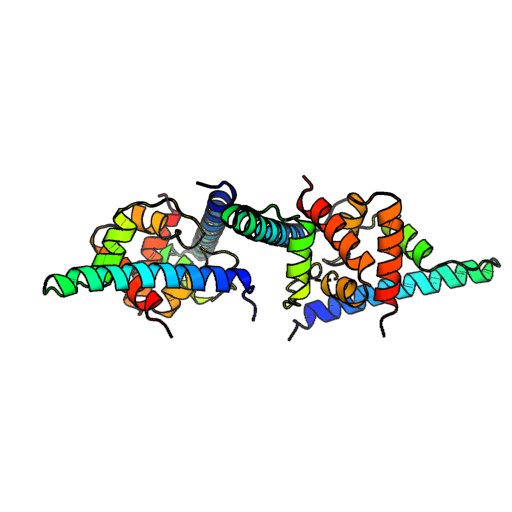D 1 53 ? 9.437 43.590 -20.408 1.00 34.03 53 LEU D CA 1
ATOM 2336 C C . LEU D 1 53 ? 9.261 42.458 -19.407 1.00 33.99 53 LEU D C 1
ATOM 2337 O O . LEU D 1 53 ? 8.276 41.719 -19.466 1.00 35.43 53 LEU D O 1
ATOM 2342 N N . VAL D 1 54 ? 10.228 42.303 -18.510 1.00 33.29 54 VAL D N 1
ATOM 2343 C CA . VAL D 1 54 ? 10.172 41.252 -17.499 1.00 32.50 54 VAL D CA 1
ATOM 2344 C C . VAL D 1 54 ? 9.663 41.817 -16.166 1.00 32.09 54 VAL D C 1
ATOM 2345 O O . VAL D 1 54 ? 10.172 42.828 -15.682 1.00 30.63 54 VAL D O 1
ATOM 2349 N N . LYS D 1 55 ? 8.662 41.161 -15.580 1.00 31.01 55 LYS D N 1
ATOM 2350 C CA . LYS D 1 55 ? 8.083 41.599 -14.304 1.00 29.80 55 LYS D CA 1
ATOM 2351 C C . LYS D 1 55 ? 8.986 41.249 -13.126 1.00 26.31 55 LYS D C 1
ATOM 2352 O O . LYS D 1 55 ? 9.628 40.207 -13.123 1.00 26.58 55 LYS D O 1
ATOM 2358 N N . SER D 1 56 ? 9.029 42.115 -12.120 1.00 25.49 56 SER D N 1
ATOM 2359 C CA . SER D 1 56 ? 9.864 41.854 -10.948 1.00 25.19 56 SER D CA 1
ATOM 2360 C C . SER D 1 56 ? 9.424 40.565 -10.252 1.00 22.52 56 SER D C 1
ATOM 2361 O O . SER D 1 56 ? 10.255 39.777 -9.806 1.00 22.23 56 SER D O 1
ATOM 2364 N N . ALA D 1 57 ? 8.113 40.352 -10.167 1.00 23.42 57 ALA D N 1
ATOM 2365 C CA . ALA D 1 57 ? 7.569 39.162 -9.513 1.00 23.84 57 ALA D CA 1
ATOM 2366 C C . ALA D 1 57 ? 8.072 37.876 -10.161 1.00 24.69 57 ALA D C 1
ATOM 2367 O O . ALA D 1 57 ? 8.395 36.903 -9.472 1.00 25.15 57 ALA D O 1
ATOM 2369 N N . ALA D 1 58 ? 8.142 37.876 -11.490 1.00 26.95 58 ALA D N 1
ATOM 2370 C CA . ALA D 1 58 ? 8.618 36.708 -12.225 1.00 27.06 58 ALA D CA 1
ATOM 2371 C C . ALA D 1 58 ? 10.094 36.463 -11.905 1.00 26.89 58 ALA D C 1
ATOM 2372 O O . ALA D 1 58 ? 10.518 35.330 -11.688 1.00 27.59 58 ALA D O 1
ATOM 2374 N N . ILE D 1 59 ? 10.879 37.530 -11.866 1.00 27.00 59 ILE D N 1
ATOM 2375 C CA . ILE D 1 59 ? 12.299 37.401 -11.558 1.00 25.92 59 ILE D CA 1
ATOM 2376 C C . ILE D 1 59 ? 12.513 36.846 -10.143 1.00 25.77 59 ILE D C 1
ATOM 2377 O O . ILE D 1 59 ? 13.314 35.934 -9.940 1.00 23.71 59 ILE D O 1
ATOM 2382 N N . LEU D 1 60 ? 11.792 37.389 -9.169 1.00 25.51 60 LEU D N 1
ATOM 2383 C CA . LEU D 1 60 ? 11.917 36.923 -7.793 1.00 26.21 60 LEU D CA 1
ATOM 2384 C C . LEU D 1 60 ? 11.370 35.503 -7.667 1.00 25.90 60 LEU D C 1
ATOM 2385 O O . LEU D 1 60 ? 11.881 34.700 -6.894 1.00 26.37 60 LEU D O 1
ATOM 2390 N N . GLY D 1 61 ? 10.336 35.195 -8.446 1.00 26.35 61 GLY D N 1
ATOM 2391 C CA . GLY D 1 61 ? 9.776 33.859 -8.428 1.00 25.64 61 GLY D CA 1
ATOM 2392 C C . GLY D 1 61 ? 10.802 32.860 -8.933 1.00 28.40 61 GLY D C 1
ATOM 2393 O O . GLY D 1 61 ? 10.968 31.787 -8.345 1.00 26.94 61 GLY D O 1
ATOM 2394 N N . ASP D 1 62 ? 11.499 33.203 -10.017 1.00 29.20 62 ASP D N 1
ATOM 2395 C CA . ASP D 1 62 ? 12.516 32.307 -10.572 1.00 32.79 62 ASP D CA 1
ATOM 2396 C C . ASP D 1 62 ? 13.665 32.132 -9.593 1.00 32.87 62 ASP D C 1
ATOM 2397 O O . ASP D 1 62 ? 14.268 31.067 -9.520 1.00 33.34 62 ASP D O 1
ATOM 2402 N N . TYR D 1 63 ? 13.970 33.192 -8.852 1.00 32.10 63 TYR D N 1
ATOM 2403 C CA . TYR D 1 63 ? 15.031 33.157 -7.854 1.00 33.74 63 TYR D CA 1
ATOM 2404 C C . TYR D 1 63 ? 14.702 32.147 -6.749 1.00 32.49 63 TYR D C 1
ATOM 2405 O O . TYR D 1 63 ? 15.530 31.309 -6.398 1.00 31.17 63 TYR D O 1
ATOM 2414 N N . LEU D 1 64 ? 13.492 32.222 -6.207 1.00 32.48 64 LEU D N 1
ATOM 2415 C CA . LEU D 1 64 ? 13.094 31.300 -5.148 1.00 34.10 64 LEU D CA 1
ATOM 2416 C C . LEU D 1 64 ? 13.033 29.861 -5.668 1.00 34.99 64 LEU D C 1
ATOM 2417 O O . LEU D 1 64 ? 13.290 28.907 -4.929 1.00 35.22 64 LEU D O 1
ATOM 2422 N N . ALA D 1 65 ? 12.711 29.709 -6.949 1.00 35.53 65 ALA D N 1
ATOM 2423 C CA . ALA D 1 65 ? 12.621 28.385 -7.552 1.00 35.78 65 ALA D CA 1
ATOM 2424 C C . ALA D 1 65 ? 14.000 27.740 -7.678 1.00 37.67 65 ALA D C 1
ATOM 2425 O O . ALA D 1 65 ? 14.107 26.519 -7.798 1.00 35.99 65 ALA D O 1
ATOM 2427 N N . LYS D 1 66 ? 15.052 28.556 -7.647 1.00 38.87 66 LYS D N 1
ATOM 2428 C CA . LYS D 1 66 ? 16.417 28.041 -7.751 1.00 41.30 66 LYS D CA 1
ATOM 2429 C C . LYS D 1 66 ? 16.829 27.286 -6.493 1.00 42.16 66 LYS D C 1
ATOM 2430 O O . LYS D 1 66 ? 17.749 26.470 -6.521 1.00 42.71 66 LYS D O 1
ATOM 2436 N N . HIS D 1 67 ? 16.143 27.562 -5.390 1.00 42.47 67 HIS D N 1
ATOM 2437 C CA . HIS D 1 67 ? 16.429 26.900 -4.119 1.00 42.97 67 HIS D CA 1
ATOM 2438 C C . HIS D 1 67 ? 17.899 26.986 -3.710 1.00 42.15 67 HIS D C 1
ATOM 2439 O O . HIS D 1 67 ? 18.506 25.982 -3.336 1.00 42.25 67 HIS D O 1
ATOM 2446 N N . GLU D 1 68 ? 18.468 28.184 -3.780 1.00 41.84 68 GLU D N 1
ATOM 2447 C CA . GLU D 1 68 ? 19.862 28.382 -3.399 1.00 41.41 68 GLU D CA 1
ATOM 2448 C C . GLU D 1 68 ? 19.978 28.203 -1.890 1.00 41.11 68 GLU D C 1
ATOM 2449 O O . GLU D 1 68 ? 19.005 28.412 -1.160 1.00 38.46 68 GLU D O 1
ATOM 2455 N N . GLU D 1 69 ? 21.164 27.825 -1.423 1.00 39.25 69 GLU D N 1
ATOM 2456 C CA . GLU D 1 69 ? 21.376 27.619 0.002 1.00 38.67 69 GLU D CA 1
ATOM 2457 C C . GLU D 1 69 ? 21.129 28.892 0.801 1.00 36.00 69 GLU D C 1
ATOM 2458 O O . GLU D 1 69 ? 21.726 29.931 0.528 1.00 33.52 69 GLU D O 1
ATOM 2464 N N . PRO D 1 70 ? 20.237 28.827 1.800 1.00 34.76 70 PRO D N 1
ATOM 2465 C CA . PRO D 1 70 ? 19.947 30.006 2.622 1.00 34.75 70 PRO D CA 1
ATOM 2466 C C . PRO D 1 70 ? 21.219 30.507 3.302 1.00 35.91 70 PRO D C 1
ATOM 2467 O O . PRO D 1 70 ? 21.984 29.717 3.861 1.00 36.18 70 PRO D O 1
ATOM 2471 N N . GLN D 1 71 ? 21.445 31.816 3.254 1.00 35.24 71 GLN D N 1
ATOM 2472 C CA . GLN D 1 71 ? 22.634 32.401 3.864 1.00 36.06 71 GLN D CA 1
ATOM 2473 C C . GLN D 1 71 ? 22.302 33.243 5.085 1.00 35.08 71 GLN D C 1
ATOM 2474 O O . GLN D 1 71 ? 23.193 33.769 5.751 1.00 34.64 71 GLN D O 1
ATOM 2480 N N . ASN D 1 72 ? 21.015 33.372 5.374 1.00 31.84 72 ASN D N 1
ATOM 2481 C CA . ASN D 1 72 ? 20.573 34.151 6.517 1.00 31.23 72 ASN D CA 1
ATOM 2482 C C . ASN D 1 72 ? 19.152 33.755 6.882 1.00 29.72 72 ASN D C 1
ATOM 2483 O O . ASN D 1 72 ? 18.539 32.932 6.204 1.00 30.19 72 ASN D O 1
ATOM 2488 N N . GLY D 1 73 ? 18.636 34.339 7.956 1.00 30.76 73 GLY D N 1
ATOM 2489 C CA . GLY D 1 73 ? 17.287 34.027 8.394 1.00 30.70 73 GLY D CA 1
ATOM 2490 C C . GLY D 1 73 ? 16.214 34.416 7.392 1.00 29.05 73 GLY D C 1
ATOM 2491 O O . GLY D 1 73 ? 15.197 33.731 7.269 1.00 28.51 73 GLY D O 1
ATOM 2492 N N . GLU D 1 74 ? 16.434 35.515 6.678 1.00 28.83 74 GLU D N 1
ATOM 2493 C CA . GLU D 1 74 ? 15.464 35.981 5.690 1.00 27.45 74 GLU D CA 1
ATOM 2494 C C . GLU D 1 74 ? 15.300 34.964 4.565 1.00 27.05 74 GLU D C 1
ATOM 2495 O O . GLU D 1 74 ? 14.180 34.613 4.194 1.00 27.08 74 GLU D O 1
ATOM 2501 N N . GLU D 1 75 ? 16.418 34.482 4.034 1.00 28.01 75 GLU D N 1
ATOM 2502 C CA . GLU D 1 75 ? 16.393 33.498 2.958 1.00 26.16 75 GLU D CA 1
ATOM 2503 C C . GLU D 1 75 ? 15.840 32.162 3.453 1.00 26.68 75 GLU D C 1
ATOM 2504 O O . GLU D 1 75 ? 15.130 31.462 2.723 1.00 26.22 75 GLU D O 1
ATOM 2518 N N . LEU D 1 77 ? 13.650 31.759 5.875 1.00 23.86 77 LEU D N 1
ATOM 2519 C CA . LEU D 1 77 ? 12.212 31.933 5.991 1.00 23.89 77 LEU D CA 1
ATOM 2520 C C . LEU D 1 77 ? 11.557 31.849 4.613 1.00 21.90 77 LEU D C 1
ATOM 2521 O O . LEU D 1 77 ? 10.586 31.117 4.430 1.00 20.88 77 LEU D O 1
ATOM 2526 N N . LEU D 1 78 ? 12.082 32.594 3.642 1.00 22.60 78 LEU D N 1
ATOM 2527 C CA . LEU D 1 78 ? 11.506 32.564 2.294 1.00 24.04 78 LEU D CA 1
ATOM 2528 C C . LEU D 1 78 ? 11.472 31.165 1.696 1.00 25.69 78 LEU D C 1
ATOM 2529 O O . LEU D 1 78 ? 10.463 30.763 1.110 1.00 26.29 78 LEU D O 1
ATOM 2534 N N . GLN D 1 79 ? 12.573 30.429 1.821 1.00 26.16 79 GLN D N 1
ATOM 2535 C CA . GLN D 1 79 ? 12.612 29.075 1.273 1.00 27.47 79 GLN D CA 1
ATOM 2536 C C . GLN D 1 79 ? 11.587 28.175 1.947 1.00 26.07 79 GLN D C 1
ATOM 2537 O O . GLN D 1 79 ? 10.968 27.340 1.287 1.00 26.06 79 GLN D O 1
ATOM 2543 N N . GLU D 1 80 ? 11.405 28.338 3.255 1.00 24.31 80 GLU D N 1
ATOM 2544 C CA . GLU D 1 80 ? 10.429 27.529 3.985 1.00 24.24 80 GLU D CA 1
ATOM 2545 C C . GLU D 1 80 ? 8.995 27.885 3.606 1.00 22.84 80 GLU D C 1
ATOM 2546 O O . GLU D 1 80 ? 8.143 27.001 3.497 1.00 20.36 80 GLU D O 1
ATOM 2552 N N . LEU D 1 81 ? 8.723 29.176 3.418 1.00 19.92 81 LEU D N 1
ATOM 2553 C CA . LEU D 1 81 ? 7.384 29.610 3.031 1.00 20.14 81 LEU D CA 1
ATOM 2554 C C . LEU D 1 81 ? 7.084 29.084 1.626 1.00 21.46 81 LEU D C 1
ATOM 2555 O O . LEU D 1 81 ? 5.976 28.625 1.331 1.00 22.96 81 LEU D O 1
ATOM 2560 N N . TRP D 1 82 ? 8.088 29.153 0.763 1.00 23.25 82 TRP D N 1
ATOM 2561 C CA . TRP D 1 82 ? 7.952 28.711 -0.618 1.00 24.24 82 TRP D CA 1
ATOM 2562 C C . TRP D 1 82 ? 7.616 27.224 -0.659 1.00 25.11 82 TRP D C 1
ATOM 2563 O O . TRP D 1 82 ? 6.761 26.790 -1.440 1.00 25.32 82 TRP D O 1
ATOM 2574 N N . SER D 1 83 ? 8.276 26.458 0.208 1.00 26.18 83 SER D N 1
ATOM 2575 C CA . SER D 1 83 ? 8.098 25.007 0.286 1.00 25.38 83 SER D CA 1
ATOM 2576 C C . SER D 1 83 ? 6.708 24.530 0.717 1.00 25.90 83 SER D C 1
ATOM 2577 O O . SER D 1 83 ? 6.370 23.365 0.522 1.00 26.69 83 SER D O 1
ATOM 2580 N N . VAL D 1 84 ? 5.907 25.401 1.321 1.00 25.07 84 VAL D N 1
ATOM 2581 C CA . VAL D 1 84 ? 4.566 24.998 1.734 1.00 22.60 84 VAL D CA 1
ATOM 2582 C C . VAL D 1 84 ? 3.485 25.784 1.007 1.00 22.01 84 VAL D C 1
ATOM 2583 O O . VAL D 1 84 ? 2.299 25.685 1.341 1.00 19.88 84 VAL D O 1
ATOM 2587 N N . ALA D 1 85 ? 3.899 26.545 -0.001 1.00 21.70 85 ALA D N 1
ATOM 2588 C CA . ALA D 1 85 ? 2.982 27.370 -0.780 1.00 21.45 85 ALA D CA 1
ATOM 2589 C C . ALA D 1 85 ? 2.457 26.684 -2.036 1.00 23.00 85 ALA D C 1
ATOM 2590 O O . ALA D 1 85 ? 3.194 25.968 -2.718 1.00 23.12 85 ALA D O 1
ATOM 2592 N N . ASP D 1 86 ? 1.176 26.893 -2.331 1.00 21.73 86 ASP D N 1
ATOM 2593 C CA . ASP D 1 86 ? 0.599 26.336 -3.546 1.00 25.08 86 ASP D CA 1
ATOM 2594 C C . ASP D 1 86 ? 0.880 27.368 -4.641 1.00 26.81 86 ASP D C 1
ATOM 2595 O O . ASP D 1 86 ? 1.383 28.453 -4.352 1.00 24.73 86 ASP D O 1
ATOM 2600 N N . GLU D 1 87 ? 0.572 27.032 -5.889 1.00 27.90 87 GLU D N 1
ATOM 2601 C CA . GLU D 1 87 ? 0.830 27.930 -7.010 1.00 29.37 87 GLU D CA 1
ATOM 2602 C C . GLU D 1 87 ? 0.371 29.373 -6.783 1.00 29.63 87 GLU D C 1
ATOM 2603 O O . GLU D 1 87 ? 1.144 30.312 -6.987 1.00 29.32 87 GLU D O 1
ATOM 2609 N N . ASP D 1 88 ? -0.878 29.555 -6.363 1.00 29.09 88 ASP D N 1
ATOM 2610 C CA . ASP D 1 88 ? -1.408 30.899 -6.115 1.00 31.67 88 ASP D CA 1
ATOM 2611 C C . ASP D 1 88 ? -0.674 31.652 -5.003 1.00 29.62 88 ASP D C 1
ATOM 2612 O O . ASP D 1 88 ? -0.444 32.859 -5.107 1.00 29.05 88 ASP D O 1
ATOM 2617 N N . GLU D 1 89 ? -0.304 30.947 -3.942 1.00 27.17 89 GLU D N 1
ATOM 2618 C CA . GLU D 1 89 ? 0.403 31.589 -2.837 1.00 25.65 89 GLU D CA 1
ATOM 2619 C C . GLU D 1 89 ? 1.822 31.970 -3.262 1.00 24.75 89 GLU D C 1
ATOM 2620 O O . GLU D 1 89 ? 2.385 32.954 -2.774 1.00 21.79 89 GLU D O 1
ATOM 2626 N N . LYS D 1 90 ? 2.396 31.199 -4.178 1.00 22.36 90 LYS D N 1
ATOM 2627 C CA . LYS D 1 90 ? 3.744 31.486 -4.664 1.00 24.03 90 LYS D CA 1
ATOM 2628 C C . LYS D 1 90 ? 3.770 32.799 -5.437 1.00 25.33 90 LYS D C 1
ATOM 2629 O O . LYS D 1 90 ? 4.704 33.589 -5.300 1.00 22.14 90 LYS D O 1
ATOM 2635 N N . GLU D 1 91 ? 2.737 33.024 -6.242 1.00 25.89 91 GLU D N 1
ATOM 2636 C CA . GLU D 1 91 ? 2.625 34.247 -7.029 1.00 28.72 91 GLU D CA 1
ATOM 2637 C C . GLU D 1 91 ? 2.426 35.457 -6.118 1.00 28.46 91 GLU D C 1
ATOM 2638 O O . GLU D 1 91 ? 3.016 36.511 -6.340 1.00 29.41 91 GLU D O 1
ATOM 2644 N N . HIS D 1 92 ? 1.588 35.305 -5.098 1.00 27.64 92 HIS D N 1
ATOM 2645 C CA . HIS D 1 92 ? 1.326 36.397 -4.171 1.00 27.20 92 HIS D CA 1
ATOM 2646 C C . HIS D 1 92 ? 2.532 36.704 -3.297 1.00 25.88 92 HIS D C 1
ATOM 2647 O O . HIS D 1 92 ? 2.821 37.873 -3.017 1.00 23.31 92 HIS D O 1
ATOM 2654 N N . LEU D 1 93 ? 3.235 35.664 -2.858 1.00 21.76 93 LEU D N 1
ATOM 2655 C CA . LEU D 1 93 ? 4.415 35.879 -2.037 1.00 25.19 93 LEU D CA 1
ATOM 2656 C C . LEU D 1 93 ? 5.462 36.634 -2.860 1.00 24.53 93 LEU D C 1
ATOM 2657 O O . LEU D 1 93 ? 6.087 37.572 -2.363 1.00 24.37 93 LEU D O 1
ATOM 2662 N N . ALA D 1 94 ? 5.641 36.233 -4.118 1.00 22.40 94 ALA D N 1
ATOM 2663 C CA . ALA D 1 94 ? 6.602 36.898 -4.995 1.00 25.48 94 ALA D CA 1
ATOM 2664 C C . ALA D 1 94 ? 6.231 38.374 -5.173 1.00 25.15 94 ALA D C 1
ATOM 2665 O O . ALA D 1 94 ? 7.105 39.240 -5.195 1.00 25.94 94 ALA D O 1
ATOM 2667 N N . GLN D 1 95 ? 4.934 38.647 -5.293 1.00 26.51 95 GLN D N 1
ATOM 2668 C CA . GLN D 1 95 ? 4.440 40.011 -5.482 1.00 26.64 95 GLN D CA 1
ATOM 2669 C C . GLN D 1 95 ? 4.638 40.844 -4.222 1.00 25.93 95 GLN D C 1
ATOM 2670 O O . GLN D 1 95 ? 5.010 42.017 -4.289 1.00 25.50 95 GLN D O 1
ATOM 2676 N N . LEU D 1 96 ? 4.383 40.237 -3.070 1.00 22.29 96 LEU D N 1
ATOM 2677 C CA . LEU D 1 96 ? 4.563 40.939 -1.805 1.00 21.91 96 LEU D CA 1
ATOM 2678 C C . LEU D 1 96 ? 6.053 41.260 -1.618 1.00 23.44 96 LEU D C 1
ATOM 2679 O O . LEU D 1 96 ? 6.423 42.338 -1.142 1.00 22.23 96 LEU D O 1
ATOM 2684 N N . LEU D 1 97 ? 6.907 40.324 -2.014 1.00 22.71 97 LEU D N 1
ATOM 2685 C CA . LEU D 1 97 ? 8.350 40.505 -1.892 1.00 21.83 97 LEU D CA 1
ATOM 2686 C C . LEU D 1 97 ? 8.843 41.642 -2.787 1.00 22.98 97 LEU D C 1
ATOM 2687 O O . LEU D 1 97 ? 9.838 42.303 -2.474 1.00 23.34 97 LEU D O 1
ATOM 2692 N N . VAL D 1 98 ? 8.157 41.866 -3.909 1.00 24.07 98 VAL D N 1
ATOM 2693 C CA . VAL D 1 98 ? 8.536 42.951 -4.811 1.00 25.33 98 VAL D CA 1
ATOM 2694 C C . VAL D 1 98 ? 8.314 44.280 -4.087 1.00 26.45 98 VAL D C 1
ATOM 2695 O O . VAL D 1 98 ? 9.131 45.195 -4.186 1.00 27.19 98 VAL D O 1
ATOM 2699 N N . LYS D 1 99 ? 7.205 44.381 -3.362 1.00 26.86 99 LYS D N 1
ATOM 2700 C CA . LYS D 1 99 ? 6.888 45.597 -2.617 1.00 28.54 99 LYS D CA 1
ATOM 2701 C C . LYS D 1 99 ? 7.893 45.814 -1.494 1.00 30.00 99 LYS D C 1
ATOM 2702 O O . LYS D 1 99 ? 8.253 46.949 -1.182 1.00 30.02 99 LYS D O 1
ATOM 2708 N N . LEU D 1 100 ? 8.349 44.724 -0.884 1.00 30.16 100 LEU D N 1
ATOM 2709 C CA . LEU D 1 100 ? 9.334 44.829 0.182 1.00 32.37 100 LEU D CA 1
ATOM 2710 C C . LEU D 1 100 ? 10.638 45.382 -0.383 1.00 34.40 100 LEU D C 1
ATOM 2711 O O . LEU D 1 100 ? 11.218 46.316 0.171 1.00 34.85 100 LEU D O 1
ATOM 2716 N N . VAL D 1 101 ? 11.094 44.806 -1.491 1.00 36.38 101 VAL D N 1
ATOM 2717 C CA . VAL D 1 101 ? 12.341 45.242 -2.114 1.00 39.53 101 VAL D CA 1
ATOM 2718 C C . VAL D 1 101 ? 12.256 46.679 -2.624 1.00 40.92 101 VAL D C 1
ATOM 2719 O O . VAL D 1 101 ? 13.259 47.390 -2.660 1.00 41.81 101 VAL D O 1
ATOM 2723 N N . ASP D 1 102 ? 11.057 47.112 -3.000 1.00 41.80 102 ASP D N 1
ATOM 2724 C CA . ASP D 1 102 ? 10.867 48.463 -3.511 1.00 43.08 102 ASP D CA 1
ATOM 2725 C C . ASP D 1 102 ? 10.572 49.493 -2.431 1.00 44.48 102 ASP D C 1
ATOM 2726 O O . ASP D 1 102 ? 10.623 50.698 -2.688 1.00 44.10 102 ASP D O 1
ATOM 2731 N N . LYS D 1 103 ? 10.255 49.025 -1.228 1.00 45.15 103 LYS D N 1
ATOM 2732 C CA . LYS D 1 103 ? 9.960 49.933 -0.127 1.00 48.06 103 LYS D CA 1
ATOM 2733 C C . LYS D 1 103 ? 11.099 50.938 0.001 1.00 50.58 103 LYS D C 1
ATOM 2734 O O . LYS D 1 103 ? 12.266 50.563 0.143 1.00 50.32 103 LYS D O 1
ATOM 2740 N N . GLN D 1 104 ? 10.752 52.218 -0.069 1.00 53.45 104 GLN D N 1
ATOM 2741 C CA . GLN D 1 104 ? 11.733 53.290 0.039 1.00 55.60 104 GLN D CA 1
ATOM 2742 C C . GLN D 1 104 ? 11.553 54.034 1.352 1.00 55.95 104 GLN D C 1
ATOM 2743 O O . GLN D 1 104 ? 11.159 55.219 1.303 1.00 56.03 104 GLN D O 1
#

B-factor: mean 35.13, std 12.16, range [11.02, 93.22]

Secondary structure (DSSP, 8-state):
--S-HHHHHHHHHHHHHHHHHHHHHHHHHHTTT----HHHHHHHHHHT-PPP-SS---HHHHHHH--HHHHHHHHHHHHHHHT--/----HHHHHHHHHHHHHHHHHHHHHHHHHHHTT----HHHHHHHHHTT-PPP-SS---HHHHHTT--HHHHHHHHHHHHHHHT--/--HHHHHHHHHHHHHHHHHHHHHHHHHHHTT----HHHHHHHHHHT-PPP-SS---HHHHHHH--HHHHHHHHHHHHHHHH--/---HHHHHHHHHHHHHHHHHHHHHHHHHHHTT----HHHHHHHHHHT-PPP-SS---HHHHHHT--HHHHHHHHHHHHHHHH--

InterPro domains:
  IPR021637 Protein of unknown function DUF3243 [PF11588] (25-102)
  IPR038292 YmfJ/YflH superfamily [G3DSA:1.10.760.20] (20-104)